Protein AF-A0AAN8MHJ5-F1 (afdb_monomer)

Sequence (300 aa):
MPRKRSTRAKNSASTSKVTKSKAAAKPKASTTARRTRASSGTVAEQNDSTEQNPPAEASSRTRSQQPEPAPAPTPAPAPAPPHNHEIPMNPALLTLLEDLNKNITALRTDFHHHKQQTKSITQEGLATITHEVHNLRVEFDTFQMELFDEFQQKVREVDITGDIKAFRGEAAELIGSLDDYRNAVAEKTDFNYDFETFTEQLVDFTEILEGCKEQTEEFREQMEEVKDIVANLSESVDRLARVTSDLARAREGDSWNRESDGDFDEYDEDDEYDRNHRKVQRFINEMTGKLSPGYKICFK

Radius of gyration: 77.43 Å; Cα contacts (8 Å, |Δi|>4): 6; chains: 1; bounding box: 149×63×222 Å

pLDDT: mean 71.76, std 21.17, range [35.03, 96.56]

Solvent-accessible surface area (backbone atoms only — not comparable to full-atom values): 19255 Å² total; per-residue (Å²): 140,86,83,87,85,87,84,92,82,84,88,81,86,82,82,82,81,85,84,87,78,92,81,93,76,84,83,79,87,77,90,79,81,91,79,90,83,86,78,81,89,80,85,89,80,90,79,91,80,82,85,84,86,87,82,90,82,90,79,79,90,79,82,81,77,76,81,80,79,77,83,77,81,81,79,75,86,76,78,81,80,80,77,88,78,84,66,85,70,55,68,71,58,54,53,50,51,51,52,50,50,51,50,53,50,50,52,52,50,51,51,52,48,51,55,48,51,54,48,48,51,56,51,53,48,50,50,51,51,53,49,52,55,49,50,53,50,52,54,50,55,49,50,52,50,52,54,49,52,53,50,54,46,55,58,62,72,56,48,59,67,56,52,53,50,50,54,50,49,55,50,52,53,52,50,52,53,50,52,54,52,51,50,53,52,50,54,52,52,51,52,50,52,54,50,50,53,53,50,52,52,54,51,54,52,50,52,53,52,51,53,53,50,51,52,53,49,52,53,50,53,54,51,50,54,50,50,52,51,52,52,54,50,52,51,52,50,56,51,48,54,48,54,51,50,52,50,51,51,50,52,58,65,59,58,80,78,61,86,88,81,76,93,77,78,95,68,84,69,70,62,60,59,54,55,49,50,54,51,53,54,50,52,51,35,64,76,70,66,65,62,65,99,85,69,80,86,79,83,130

Structure (mmCIF, N/CA/C/O backbone):
data_AF-A0AAN8MHJ5-F1
#
_entry.id   AF-A0AAN8MHJ5-F1
#
loop_
_atom_site.group_PDB
_atom_site.id
_atom_site.type_symbol
_atom_site.label_atom_id
_atom_site.label_alt_id
_atom_site.label_comp_id
_atom_site.label_asym_id
_atom_site.label_entity_id
_atom_site.label_seq_id
_atom_site.pdbx_PDB_ins_code
_atom_site.Cartn_x
_atom_site.Cartn_y
_atom_site.Cartn_z
_atom_site.occupancy
_atom_site.B_iso_or_equiv
_atom_site.auth_seq_id
_atom_site.auth_comp_id
_atom_site.auth_asym_id
_atom_site.auth_atom_id
_atom_site.pdbx_PDB_model_num
ATOM 1 N N . MET A 1 1 ? 6.795 26.900 -49.665 1.00 50.94 1 MET A N 1
ATOM 2 C CA . MET A 1 1 ? 7.851 27.643 -48.943 1.00 50.94 1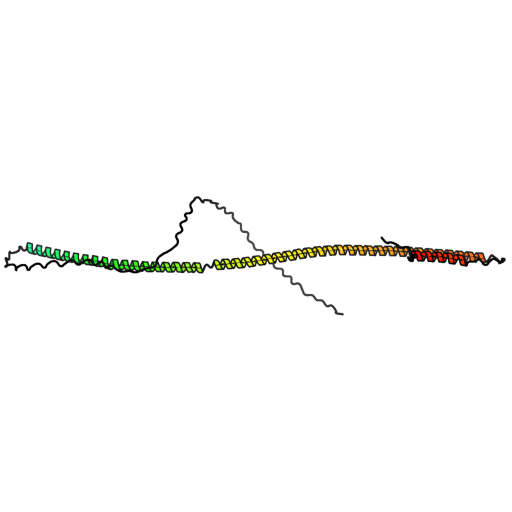 MET A CA 1
ATOM 3 C C . MET A 1 1 ? 7.244 28.436 -47.791 1.00 50.94 1 MET A C 1
ATOM 5 O O . MET A 1 1 ? 6.584 29.432 -48.063 1.00 50.94 1 MET A O 1
ATOM 9 N N . PRO A 1 2 ? 7.432 28.027 -46.526 1.00 50.56 2 PRO A N 1
ATOM 10 C CA . PRO A 1 2 ? 7.079 28.839 -45.369 1.00 50.56 2 PRO A CA 1
ATOM 11 C C . PRO A 1 2 ? 8.316 29.529 -44.771 1.00 50.56 2 PRO A C 1
ATOM 13 O O . PRO A 1 2 ? 9.379 28.930 -44.604 1.00 50.56 2 PRO A O 1
ATOM 16 N N . ARG A 1 3 ? 8.166 30.819 -44.458 1.00 51.78 3 ARG A N 1
ATOM 17 C CA . ARG A 1 3 ? 9.161 31.655 -43.774 1.00 51.78 3 ARG A CA 1
ATOM 18 C C . ARG A 1 3 ? 9.123 31.413 -42.262 1.00 51.78 3 ARG A C 1
ATOM 20 O O . ARG A 1 3 ? 8.059 31.434 -41.652 1.00 51.78 3 ARG A O 1
ATOM 27 N N . LYS A 1 4 ? 10.311 31.277 -41.667 1.00 59.84 4 LYS A N 1
ATOM 28 C CA . LYS A 1 4 ? 10.571 31.346 -40.220 1.00 59.84 4 LYS A CA 1
ATOM 29 C C . LYS A 1 4 ? 10.166 32.714 -39.651 1.00 59.84 4 LYS A C 1
ATOM 31 O O . LYS A 1 4 ? 10.510 33.736 -40.246 1.00 59.84 4 LYS A O 1
ATOM 36 N N . ARG A 1 5 ? 9.622 32.747 -38.428 1.00 54.72 5 ARG A N 1
ATOM 37 C CA . ARG A 1 5 ? 9.978 33.787 -37.446 1.00 54.72 5 ARG A CA 1
ATOM 38 C C . ARG A 1 5 ? 9.787 33.316 -36.002 1.00 54.72 5 ARG A C 1
ATOM 40 O O . ARG A 1 5 ? 8.750 32.796 -35.621 1.00 54.72 5 ARG A O 1
ATOM 47 N N . SER A 1 6 ? 10.872 33.508 -35.262 1.00 54.06 6 SER A N 1
ATOM 48 C CA . SER A 1 6 ? 11.140 33.233 -33.853 1.00 54.06 6 SER A CA 1
ATOM 49 C C . SER A 1 6 ? 10.801 34.453 -32.990 1.00 54.06 6 SER A C 1
ATOM 51 O O . SER A 1 6 ? 11.038 35.562 -33.460 1.00 54.06 6 SER A O 1
ATOM 53 N N . THR A 1 7 ? 10.334 34.227 -31.752 1.00 57.91 7 THR A N 1
ATOM 54 C CA . THR A 1 7 ? 10.669 34.962 -30.500 1.00 57.91 7 THR A CA 1
ATOM 55 C C . THR A 1 7 ? 9.993 34.231 -29.323 1.00 57.91 7 THR A C 1
ATOM 57 O O . THR A 1 7 ? 8.776 34.104 -29.319 1.00 57.91 7 THR A O 1
ATOM 60 N N . ARG A 1 8 ? 10.713 33.541 -28.425 1.00 43.53 8 ARG A N 1
ATOM 61 C CA . ARG A 1 8 ? 11.422 34.016 -27.208 1.00 43.53 8 ARG A CA 1
ATOM 62 C C . ARG A 1 8 ? 10.490 34.541 -26.094 1.00 43.53 8 ARG A C 1
ATOM 64 O O . ARG A 1 8 ? 10.154 35.719 -26.080 1.00 43.53 8 ARG A O 1
ATOM 71 N N . ALA A 1 9 ? 10.208 33.695 -25.097 1.00 48.12 9 ALA A N 1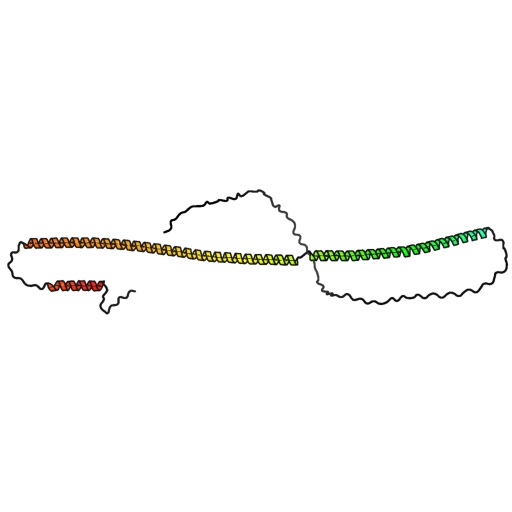
ATOM 72 C CA . ALA A 1 9 ? 9.712 34.057 -23.759 1.00 48.12 9 ALA A CA 1
ATOM 73 C C . ALA A 1 9 ? 10.509 33.221 -22.731 1.00 48.12 9 ALA A C 1
ATOM 75 O O . ALA A 1 9 ? 10.494 32.002 -22.799 1.00 48.12 9 ALA A O 1
ATOM 76 N N . LYS A 1 10 ? 11.519 33.804 -22.072 1.00 55.19 10 LYS A N 1
ATOM 77 C CA . LYS A 1 10 ? 11.511 34.401 -20.717 1.00 55.19 10 LYS A CA 1
ATOM 78 C C . LYS A 1 10 ? 11.349 33.363 -19.594 1.00 55.19 10 LYS A C 1
ATOM 80 O O . LYS A 1 10 ? 10.248 33.058 -19.160 1.00 55.19 10 LYS A O 1
ATOM 85 N N . ASN A 1 11 ? 12.508 32.910 -19.114 1.00 40.84 11 ASN A N 1
ATOM 86 C CA . ASN A 1 11 ? 12.714 32.138 -17.893 1.00 40.84 11 ASN A CA 1
ATOM 87 C C . ASN A 1 11 ? 12.301 32.954 -16.658 1.00 40.84 11 ASN A C 1
ATOM 89 O O . ASN A 1 11 ? 12.805 34.060 -16.457 1.00 40.84 11 ASN A O 1
ATOM 93 N N . SER A 1 12 ? 11.454 32.384 -15.804 1.00 52.19 12 SER A N 1
ATOM 94 C CA . SER A 1 12 ? 11.233 32.839 -14.431 1.00 52.19 12 SER A CA 1
ATOM 95 C C . SER A 1 12 ? 11.980 31.914 -13.472 1.00 52.19 12 SER A C 1
ATOM 97 O O . SER A 1 12 ? 11.580 30.772 -13.253 1.00 52.19 12 SER A O 1
ATOM 99 N N . ALA A 1 13 ? 13.082 32.416 -12.918 1.00 44.62 13 ALA A N 1
ATOM 100 C CA . ALA A 1 13 ? 13.794 31.803 -11.807 1.00 44.62 13 ALA A CA 1
ATOM 101 C C . ALA A 1 13 ? 13.000 32.025 -10.509 1.00 44.62 13 ALA A C 1
ATOM 103 O O . ALA A 1 13 ? 12.751 33.168 -10.129 1.00 44.62 13 ALA A O 1
ATOM 104 N N . SER A 1 14 ? 12.623 30.942 -9.828 1.00 45.66 14 SER A N 1
ATOM 105 C CA . SER A 1 14 ? 12.112 30.985 -8.456 1.00 45.66 14 SER A CA 1
ATOM 106 C C . SER A 1 14 ? 13.176 30.407 -7.529 1.00 45.66 14 SER A C 1
ATOM 108 O O . SER A 1 14 ? 13.393 29.199 -7.473 1.00 45.66 14 SER A O 1
ATOM 110 N N . THR A 1 15 ? 13.896 31.291 -6.844 1.00 47.84 15 THR A N 1
ATOM 111 C CA . THR A 1 15 ? 14.825 30.948 -5.766 1.00 47.84 15 THR A CA 1
ATOM 112 C C . THR A 1 15 ? 14.077 30.993 -4.437 1.00 47.84 15 THR A C 1
ATOM 114 O O . THR A 1 15 ? 13.827 32.075 -3.899 1.00 47.84 15 THR A O 1
ATOM 117 N N . SER A 1 16 ? 13.740 29.828 -3.890 1.00 49.12 16 SER A N 1
ATOM 118 C CA . SER A 1 16 ? 13.212 29.710 -2.530 1.00 49.12 16 SER A CA 1
ATOM 119 C C . SER A 1 16 ? 14.353 29.780 -1.513 1.00 49.12 16 SER A C 1
ATOM 121 O O . SER A 1 16 ? 15.271 28.962 -1.505 1.00 49.12 16 SER A O 1
ATOM 123 N N . LYS A 1 17 ? 14.293 30.809 -0.663 1.00 51.19 17 LYS A N 1
ATOM 124 C CA . LYS A 1 17 ? 15.204 31.064 0.456 1.00 51.19 17 LYS A CA 1
ATOM 125 C C . LYS A 1 17 ? 15.030 29.992 1.534 1.00 51.19 17 LYS A C 1
ATOM 127 O O . LYS A 1 17 ? 13.948 29.840 2.091 1.00 51.19 17 LYS A O 1
ATOM 132 N N . VAL A 1 18 ? 16.126 29.319 1.871 1.00 44.62 18 VAL A N 1
ATOM 133 C CA . VAL A 1 18 ? 16.261 28.464 3.056 1.00 44.62 18 VAL A CA 1
ATOM 134 C C . VAL A 1 18 ? 16.397 29.361 4.289 1.00 44.62 18 VAL A C 1
ATOM 136 O O . VAL A 1 18 ? 17.405 30.047 4.463 1.00 44.62 18 VAL A O 1
ATOM 139 N N . THR A 1 19 ? 15.382 29.377 5.152 1.00 54.56 19 THR A N 1
ATOM 140 C CA . THR A 1 19 ? 15.456 30.007 6.476 1.00 54.56 19 THR A CA 1
ATOM 141 C C . THR A 1 19 ? 16.030 29.030 7.495 1.00 54.56 19 THR A C 1
ATOM 143 O O . THR A 1 19 ? 15.516 27.938 7.713 1.00 54.56 19 THR A O 1
ATOM 146 N N . LYS A 1 20 ? 17.124 29.462 8.121 1.00 47.03 20 LYS A N 1
ATOM 147 C CA . LYS A 1 20 ? 17.880 28.793 9.181 1.00 47.03 20 LYS A CA 1
ATOM 148 C C . LYS A 1 20 ? 17.176 29.023 10.529 1.00 47.03 20 LYS A C 1
ATOM 150 O O . LYS A 1 20 ? 16.950 30.167 10.916 1.00 47.03 20 LYS A O 1
ATOM 155 N N . SER A 1 21 ? 16.872 27.964 11.274 1.00 47.22 21 SER A N 1
ATOM 156 C CA . SER A 1 21 ? 16.438 28.011 12.686 1.00 47.22 21 SER A CA 1
ATOM 157 C C . SER A 1 21 ? 17.026 26.770 13.369 1.00 47.22 21 SER A C 1
ATOM 159 O O . SER A 1 21 ? 16.696 25.656 12.996 1.00 47.22 21 SER A O 1
ATOM 161 N N . LYS A 1 22 ? 18.152 26.862 14.087 1.00 44.03 22 LYS A N 1
ATOM 162 C CA . LYS A 1 22 ? 18.296 27.183 15.522 1.00 44.03 22 LYS A CA 1
ATOM 163 C C . LYS A 1 22 ? 17.415 26.313 16.433 1.00 44.03 22 LYS A C 1
ATOM 165 O O . LYS A 1 22 ? 16.292 26.698 16.713 1.00 44.03 22 LYS A O 1
ATOM 170 N N . ALA A 1 23 ? 17.986 25.234 16.971 1.00 39.88 23 ALA A N 1
ATOM 171 C CA . ALA A 1 23 ? 18.030 24.945 18.412 1.00 39.88 23 ALA A CA 1
ATOM 172 C C . ALA A 1 23 ? 18.779 23.626 18.661 1.00 39.88 23 ALA A C 1
ATOM 174 O O . ALA A 1 23 ? 18.372 22.561 18.212 1.00 39.88 23 ALA A O 1
ATOM 175 N N . ALA A 1 24 ? 19.887 23.721 19.393 1.00 46.38 24 ALA A N 1
ATOM 176 C CA . ALA A 1 24 ? 20.560 22.587 20.001 1.00 46.38 24 ALA A CA 1
ATOM 177 C C . ALA A 1 24 ? 19.816 22.209 21.289 1.00 46.38 24 ALA A C 1
ATOM 179 O O . ALA A 1 24 ? 19.671 23.048 22.179 1.00 46.38 24 ALA A O 1
ATOM 180 N N . ALA A 1 25 ? 19.389 20.954 21.409 1.00 42.19 25 ALA A N 1
ATOM 181 C CA . ALA A 1 25 ? 18.923 20.379 22.663 1.00 42.19 25 ALA A CA 1
ATOM 182 C C . ALA A 1 25 ? 19.535 18.981 22.839 1.00 42.19 25 ALA A C 1
ATOM 184 O O . ALA A 1 25 ? 19.350 18.086 22.020 1.00 42.19 25 ALA A O 1
ATOM 185 N N . LYS A 1 26 ? 20.314 18.839 23.917 1.00 53.75 26 LYS A N 1
ATOM 186 C CA . LYS A 1 26 ? 20.901 17.591 24.424 1.00 53.75 26 LYS A CA 1
ATOM 187 C C . LYS A 1 26 ? 19.819 16.532 24.683 1.00 53.75 26 LYS A C 1
ATOM 189 O O . LYS A 1 26 ? 18.864 16.854 25.389 1.00 53.75 26 LYS A O 1
ATOM 194 N N . PRO A 1 27 ? 20.040 15.252 24.348 1.00 46.91 27 PRO A N 1
ATOM 195 C CA . PRO A 1 27 ? 19.430 14.164 25.090 1.00 46.91 27 PRO A CA 1
ATOM 196 C C . PRO A 1 27 ? 20.297 13.825 26.311 1.00 46.91 27 PRO A C 1
ATOM 198 O O . PRO A 1 27 ? 21.458 13.429 26.198 1.00 46.91 27 PRO A O 1
ATO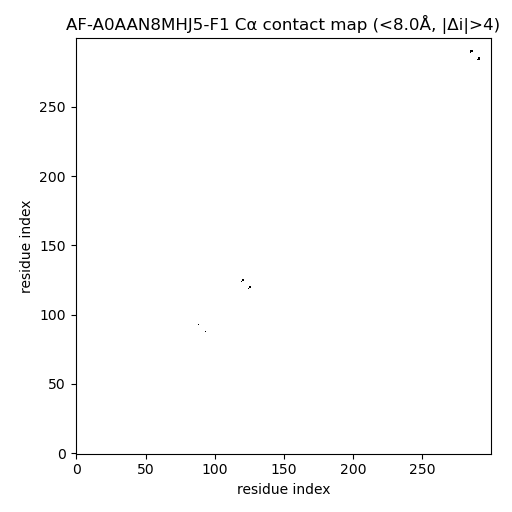M 201 N N . LYS A 1 28 ? 19.725 14.016 27.505 1.00 46.44 28 LYS A N 1
ATOM 202 C CA . LYS A 1 28 ? 20.223 13.433 28.755 1.00 46.44 28 LYS A CA 1
ATOM 203 C C . LYS A 1 28 ? 20.009 11.920 28.689 1.00 46.44 28 LYS A C 1
ATOM 205 O O . LYS A 1 28 ? 18.878 11.469 28.542 1.00 46.44 28 LYS A O 1
ATOM 210 N N . ALA A 1 29 ? 21.085 11.158 28.855 1.00 44.59 29 ALA A N 1
ATOM 211 C CA . ALA A 1 29 ? 21.004 9.756 29.225 1.00 44.59 29 ALA A CA 1
ATOM 212 C C . ALA A 1 29 ? 20.316 9.650 30.596 1.00 44.59 29 ALA A C 1
ATOM 214 O O . ALA A 1 29 ? 20.782 10.238 31.574 1.00 44.59 29 ALA A O 1
ATOM 215 N N . SER A 1 30 ? 19.202 8.924 30.660 1.00 46.28 30 SER A N 1
ATOM 216 C CA . SER A 1 30 ? 18.614 8.468 31.916 1.00 46.28 30 SER A CA 1
ATOM 217 C C . SER A 1 30 ? 18.520 6.952 31.871 1.00 46.28 30 SER A C 1
ATOM 219 O O . SER A 1 30 ? 17.685 6.355 31.198 1.00 46.28 30 SER A O 1
ATOM 221 N N . THR A 1 31 ? 19.470 6.350 32.570 1.00 46.81 31 THR A N 1
ATOM 222 C CA . THR A 1 31 ? 19.511 4.958 32.987 1.00 46.81 31 THR A CA 1
ATOM 223 C C . THR A 1 31 ? 18.360 4.704 33.955 1.00 46.81 31 THR A C 1
ATOM 225 O O . THR A 1 31 ? 18.305 5.342 35.004 1.00 46.81 31 THR A O 1
ATOM 228 N N . THR A 1 32 ? 17.461 3.758 33.675 1.00 41.75 32 THR A N 1
ATOM 229 C CA . THR A 1 32 ? 16.604 3.164 34.717 1.00 41.75 32 THR A CA 1
ATOM 230 C C . THR A 1 32 ? 16.343 1.684 34.437 1.00 41.75 32 THR A C 1
ATOM 232 O O . THR A 1 32 ? 15.588 1.303 33.553 1.00 41.75 32 THR A O 1
ATOM 235 N N . ALA A 1 33 ? 17.052 0.879 35.230 1.00 40.59 33 ALA A N 1
ATOM 236 C CA . ALA A 1 33 ? 16.678 -0.394 35.842 1.00 40.59 33 ALA A CA 1
ATOM 237 C C . ALA A 1 33 ? 15.790 -1.384 35.061 1.00 40.59 33 ALA A C 1
ATOM 239 O O . ALA A 1 33 ? 14.565 -1.394 35.147 1.00 40.59 33 ALA A O 1
ATOM 240 N N . ARG A 1 34 ? 16.472 -2.372 34.475 1.00 37.94 34 ARG A N 1
ATOM 241 C CA . ARG A 1 34 ? 15.961 -3.714 34.183 1.00 37.94 34 ARG A CA 1
ATOM 242 C C . ARG A 1 34 ? 15.691 -4.446 35.505 1.00 37.94 34 ARG A C 1
ATOM 244 O O . ARG A 1 34 ? 16.629 -4.835 36.197 1.00 37.94 34 ARG A O 1
ATOM 251 N N . ARG A 1 35 ? 14.418 -4.638 35.858 1.00 41.84 35 ARG A N 1
ATOM 252 C CA . ARG A 1 35 ? 13.988 -5.458 37.002 1.00 41.84 35 ARG A CA 1
ATOM 253 C C . ARG A 1 35 ? 13.168 -6.637 36.483 1.00 41.84 35 ARG A C 1
ATOM 255 O O . ARG A 1 35 ? 11.964 -6.542 36.300 1.00 41.84 35 ARG A O 1
ATOM 262 N N . THR A 1 36 ? 13.841 -7.749 36.212 1.00 39.84 36 THR A N 1
ATOM 263 C CA . THR A 1 36 ? 13.204 -9.039 35.927 1.00 39.84 36 THR A CA 1
ATOM 264 C C . THR A 1 36 ? 12.852 -9.717 37.244 1.00 39.84 36 THR A C 1
ATOM 266 O O . THR A 1 36 ? 13.744 -10.093 38.005 1.00 39.84 36 THR A O 1
ATOM 269 N N . ARG A 1 37 ? 11.556 -9.884 37.513 1.00 36.91 37 ARG A N 1
ATOM 270 C CA . ARG A 1 37 ? 11.053 -10.840 38.501 1.00 36.91 37 ARG A CA 1
ATOM 271 C C . ARG A 1 37 ? 9.691 -11.341 38.031 1.00 36.91 37 ARG A C 1
ATOM 273 O O . ARG A 1 37 ? 8.715 -10.609 38.109 1.00 36.91 37 ARG A O 1
ATOM 280 N N . ALA A 1 38 ? 9.643 -12.583 37.573 1.00 35.41 38 ALA A N 1
ATOM 281 C CA . ALA A 1 38 ? 8.426 -13.377 37.575 1.00 35.41 38 ALA A CA 1
ATOM 282 C C . ALA A 1 38 ? 8.824 -14.810 37.923 1.00 35.41 38 ALA A C 1
ATOM 284 O O . ALA A 1 38 ? 9.703 -15.403 37.303 1.00 35.41 38 ALA A O 1
ATOM 285 N N . SER A 1 39 ? 8.220 -15.279 39.004 1.00 37.84 39 SER A N 1
ATOM 286 C CA . SER A 1 39 ? 8.328 -16.594 39.612 1.00 37.84 39 SER A CA 1
ATOM 287 C C . SER A 1 39 ? 6.934 -17.202 39.584 1.00 37.84 39 SER A C 1
ATOM 289 O O . SER A 1 39 ? 5.968 -16.458 39.771 1.00 37.84 39 SER A O 1
ATOM 291 N N . SER A 1 40 ? 6.897 -18.541 39.512 1.00 38.38 40 SER A N 1
ATOM 292 C CA . SER A 1 40 ? 5.774 -19.462 39.803 1.00 38.38 40 SER A CA 1
ATOM 293 C C . SER A 1 40 ? 4.623 -19.425 38.783 1.00 38.38 40 SER A C 1
ATOM 295 O O . SER A 1 40 ? 4.129 -18.361 38.449 1.00 38.38 40 SER A O 1
ATOM 297 N N . GLY A 1 41 ? 4.268 -20.543 38.128 1.00 35.28 41 GLY A N 1
ATOM 298 C CA . GLY A 1 41 ? 3.606 -21.726 38.718 1.00 35.28 41 GLY A CA 1
ATOM 299 C C . GLY A 1 41 ? 2.107 -21.398 38.831 1.00 35.28 41 GLY A C 1
ATOM 300 O O . GLY A 1 41 ? 1.787 -20.341 39.348 1.00 35.28 41 GLY A O 1
ATOM 301 N N . THR A 1 42 ? 1.117 -22.162 38.369 1.00 36.47 42 THR A N 1
ATOM 302 C CA . THR A 1 42 ? 0.957 -23.616 38.246 1.00 36.47 42 THR A CA 1
ATOM 303 C C . THR A 1 42 ? -0.436 -23.871 37.628 1.00 36.47 42 THR A C 1
ATOM 305 O O . THR A 1 42 ? -1.327 -23.060 37.841 1.00 36.47 42 THR A O 1
ATOM 308 N N . VAL A 1 43 ? -0.602 -25.025 36.967 1.00 41.06 43 VAL A N 1
ATOM 309 C CA . VAL A 1 43 ? -1.835 -25.840 36.827 1.00 41.06 43 VAL A CA 1
ATOM 310 C C . VAL A 1 43 ? -3.039 -25.247 36.071 1.00 41.06 43 VAL A C 1
ATOM 312 O O . VAL A 1 43 ? -3.736 -24.350 36.527 1.00 41.06 43 VAL A O 1
ATOM 315 N N . ALA A 1 44 ? -3.319 -25.868 34.923 1.00 38.38 44 ALA A N 1
ATOM 316 C CA . ALA A 1 44 ? -4.590 -25.810 34.220 1.00 38.38 44 ALA A CA 1
ATOM 317 C C . ALA A 1 44 ? -5.594 -26.768 34.888 1.00 38.38 44 ALA A C 1
ATOM 319 O O . ALA A 1 44 ? -5.380 -27.980 34.881 1.00 38.38 44 ALA A O 1
ATOM 320 N N . GLU A 1 45 ? -6.680 -26.229 35.439 1.00 38.72 45 GLU A N 1
ATOM 321 C CA . GLU A 1 45 ? -7.916 -26.969 35.702 1.00 38.72 45 GLU A CA 1
ATOM 322 C C . GLU A 1 45 ? -8.902 -26.669 34.568 1.00 38.72 45 GLU A C 1
ATOM 324 O O . GLU A 1 45 ? -9.307 -25.527 34.353 1.00 38.72 45 GLU A O 1
ATOM 329 N N . GLN A 1 46 ? -9.262 -27.713 33.822 1.00 41.06 46 GLN A N 1
ATOM 330 C CA . GLN A 1 46 ? -10.486 -27.758 33.034 1.00 41.06 46 GLN A CA 1
ATOM 331 C C . GLN A 1 46 ? -11.643 -28.028 33.997 1.00 41.06 46 GLN A C 1
ATOM 333 O O . GLN A 1 46 ? -11.678 -29.083 34.621 1.00 41.06 46 GLN A O 1
ATOM 338 N N . ASN A 1 47 ? -12.602 -27.112 34.078 1.00 37.75 47 ASN A N 1
ATOM 339 C CA . ASN A 1 47 ? -13.974 -27.460 34.416 1.00 37.75 47 ASN A CA 1
ATOM 340 C C . ASN A 1 47 ? -14.907 -26.579 33.590 1.00 37.75 47 ASN A C 1
ATOM 342 O O . ASN A 1 47 ? -15.022 -25.373 33.791 1.00 37.75 47 ASN A O 1
ATOM 346 N N . ASP A 1 48 ? -15.501 -27.241 32.609 1.00 35.03 48 ASP A N 1
ATOM 347 C CA . ASP A 1 48 ? -16.548 -26.764 31.728 1.00 35.03 48 ASP A CA 1
ATOM 348 C C . ASP A 1 48 ? -17.864 -26.802 32.520 1.00 35.03 48 ASP A C 1
ATOM 350 O O . ASP A 1 48 ? -18.249 -27.833 33.074 1.00 35.03 48 ASP A O 1
ATOM 354 N N . SER A 1 49 ? -18.512 -25.654 32.667 1.00 36.72 49 SER A N 1
ATOM 355 C CA . SER A 1 49 ? -19.835 -25.519 33.275 1.00 36.72 49 SER A CA 1
ATOM 356 C C . SER A 1 49 ? -20.670 -24.678 32.331 1.00 36.72 49 SER A C 1
ATOM 358 O O . SER A 1 49 ? -20.640 -23.449 32.373 1.00 36.72 49 SER A O 1
ATOM 360 N N . THR A 1 50 ? -21.385 -25.360 31.444 1.00 41.94 50 THR A N 1
ATOM 361 C CA . THR A 1 50 ? -22.398 -24.765 30.581 1.00 41.94 50 THR A CA 1
ATOM 362 C C . THR A 1 50 ? -23.747 -24.789 31.304 1.00 41.94 50 THR A C 1
ATOM 364 O O . THR A 1 50 ? -24.199 -25.836 31.756 1.00 41.94 50 THR A O 1
ATOM 367 N N . GLU A 1 51 ? -24.317 -23.592 31.447 1.00 37.97 51 GLU A N 1
ATOM 368 C CA . GLU A 1 51 ? -25.738 -23.227 31.371 1.00 37.97 51 GLU A CA 1
ATOM 369 C C . GLU A 1 51 ? -26.807 -24.253 31.803 1.00 37.97 51 GLU A C 1
ATOM 371 O O . GLU A 1 51 ? -26.987 -25.293 31.182 1.00 37.97 51 GLU A O 1
ATOM 376 N N . GLN A 1 52 ? -27.676 -23.852 32.739 1.00 36.31 52 GLN A N 1
ATOM 377 C CA . GLN A 1 52 ? -29.049 -23.423 32.412 1.00 36.31 52 GLN A CA 1
ATOM 378 C C . GLN A 1 52 ? -29.833 -23.097 33.694 1.00 36.31 52 GLN A C 1
ATOM 380 O O . GLN A 1 52 ? -29.982 -23.921 34.592 1.00 36.31 52 GLN A O 1
ATOM 385 N N . ASN A 1 53 ? -30.347 -21.868 33.756 1.00 39.88 53 ASN A N 1
ATOM 386 C CA . ASN A 1 53 ? -31.367 -21.439 34.713 1.00 39.88 53 ASN A CA 1
ATOM 387 C C . ASN A 1 53 ? -32.784 -21.721 34.145 1.00 39.88 53 ASN A C 1
ATOM 389 O O . ASN A 1 53 ? -32.922 -21.952 32.942 1.00 39.88 53 ASN A O 1
ATOM 393 N N . PRO A 1 54 ? -33.830 -21.719 34.994 1.00 51.31 54 PRO A N 1
ATOM 394 C CA . PRO A 1 54 ? -35.077 -22.471 34.808 1.00 51.31 54 PRO A CA 1
ATOM 395 C C . PRO A 1 54 ? -36.224 -21.628 34.221 1.00 51.31 54 PRO A C 1
ATOM 397 O O . PRO A 1 54 ? -36.109 -20.403 34.151 1.00 51.31 54 PRO A O 1
ATOM 400 N N . PRO A 1 55 ? -37.397 -22.231 33.941 1.00 47.28 55 PRO A N 1
ATOM 401 C CA . PRO A 1 55 ? -38.655 -21.510 33.963 1.00 47.28 55 PRO A CA 1
ATOM 402 C C . PRO A 1 55 ? -39.515 -21.866 35.182 1.00 47.28 55 PRO A C 1
ATOM 404 O O . PRO A 1 55 ? -39.542 -22.986 35.689 1.00 47.28 55 PRO A O 1
ATOM 407 N N . ALA A 1 56 ? -40.211 -20.827 35.624 1.00 42.94 56 ALA A N 1
ATOM 408 C CA . ALA A 1 56 ? -41.202 -20.768 36.678 1.00 42.94 56 ALA A CA 1
ATOM 409 C C . ALA A 1 56 ? -42.321 -21.809 36.561 1.00 42.94 56 ALA A C 1
ATOM 411 O O . ALA A 1 56 ? -42.876 -21.986 35.482 1.00 42.94 56 ALA A O 1
ATOM 412 N N . GLU A 1 57 ? -42.784 -22.315 37.706 1.00 35.78 57 GLU A N 1
ATOM 413 C CA . GLU A 1 57 ? -44.196 -22.644 37.894 1.00 35.78 57 GLU A CA 1
ATOM 414 C C . GLU A 1 57 ? -44.670 -22.249 39.294 1.00 35.78 57 GLU A C 1
ATOM 416 O O . GLU A 1 57 ? -44.024 -22.470 40.319 1.00 35.78 57 GLU A O 1
ATOM 421 N N . ALA A 1 58 ? -45.828 -21.603 39.294 1.00 40.09 58 ALA A N 1
ATOM 422 C CA . ALA A 1 58 ? -46.573 -21.178 40.455 1.00 40.09 58 ALA A CA 1
ATOM 423 C C . ALA A 1 58 ? -47.251 -22.373 41.137 1.00 40.09 58 ALA A C 1
ATOM 425 O O . ALA A 1 58 ? -47.855 -23.202 40.463 1.00 40.09 58 ALA A O 1
ATOM 426 N N . SER A 1 59 ? -47.287 -22.404 42.473 1.00 36.47 59 SER A N 1
ATOM 427 C CA . SER A 1 59 ? -48.450 -22.945 43.188 1.00 36.47 59 SER A CA 1
ATOM 428 C C . SER A 1 59 ? -48.420 -22.678 44.691 1.00 36.47 59 SER A C 1
ATOM 430 O O . SER A 1 59 ? -47.630 -23.235 45.441 1.00 36.47 59 SER A O 1
ATOM 432 N N . SER A 1 60 ? -49.391 -21.866 45.105 1.00 36.78 60 SER A N 1
ATOM 433 C CA . SER A 1 60 ? -50.309 -22.176 46.204 1.00 36.78 60 SER A CA 1
ATOM 434 C C . SER A 1 60 ? -49.743 -22.332 47.620 1.00 36.78 60 SER A C 1
ATOM 436 O O . SER A 1 60 ? -49.487 -23.421 48.118 1.00 36.78 60 SER A O 1
ATOM 438 N N . ARG A 1 61 ? -49.743 -21.188 48.319 1.00 43.34 61 ARG A N 1
ATOM 439 C CA . ARG A 1 61 ? -50.396 -20.976 49.629 1.00 43.34 61 ARG A CA 1
ATOM 440 C C . ARG A 1 61 ? -50.985 -22.242 50.281 1.00 43.34 61 ARG A C 1
ATOM 442 O O . ARG A 1 61 ? -52.121 -22.615 49.998 1.00 43.34 61 ARG A O 1
ATOM 449 N N . THR A 1 62 ? -50.314 -22.742 51.311 1.00 42.91 62 THR A N 1
ATOM 450 C CA . THR A 1 62 ? -50.943 -23.477 52.418 1.00 42.91 62 THR A CA 1
ATOM 451 C C . THR A 1 62 ? -50.776 -22.668 53.700 1.00 42.91 62 THR A C 1
ATOM 453 O O . THR A 1 62 ? -49.767 -22.691 54.396 1.00 42.91 62 THR A O 1
ATOM 456 N N . ARG A 1 63 ? -51.814 -21.873 53.970 1.00 42.22 63 ARG A N 1
ATOM 457 C CA . ARG A 1 63 ? -52.057 -21.150 55.218 1.00 42.22 63 ARG A CA 1
ATOM 458 C C . ARG A 1 63 ? -52.425 -22.186 56.282 1.00 42.22 63 ARG A C 1
ATOM 460 O O . ARG A 1 63 ? -53.580 -22.599 56.342 1.00 42.22 63 ARG A O 1
ATOM 467 N N . SER A 1 64 ? -51.456 -22.613 57.089 1.00 43.72 64 SER A N 1
ATOM 468 C CA . SER A 1 64 ? -51.717 -23.415 58.288 1.00 43.72 64 SER A CA 1
ATOM 469 C C . SER A 1 64 ? -52.622 -22.627 59.229 1.00 43.72 64 SER A C 1
ATOM 471 O O . SER A 1 64 ? -52.220 -21.625 59.818 1.00 43.72 64 SER A O 1
ATOM 473 N N . GLN A 1 65 ? -53.876 -23.064 59.311 1.00 42.16 65 GLN A N 1
ATOM 474 C CA . GLN A 1 65 ? -54.815 -22.631 60.330 1.00 42.16 65 GLN A CA 1
ATOM 475 C C . GLN A 1 65 ? -54.363 -23.226 61.664 1.00 42.16 65 GLN A C 1
ATOM 477 O O . GLN A 1 65 ? -54.331 -24.442 61.843 1.00 42.16 65 GLN A O 1
ATOM 482 N N . GLN A 1 66 ? -53.970 -22.350 62.579 1.00 43.84 66 GLN A N 1
ATOM 483 C CA . GLN A 1 66 ? -53.773 -22.681 63.980 1.00 43.84 66 GLN A CA 1
ATOM 484 C C . GLN A 1 66 ? -55.166 -22.878 64.617 1.00 43.84 66 GLN A C 1
ATOM 486 O O . GLN A 1 66 ? -56.017 -22.007 64.430 1.00 43.84 66 GLN A O 1
ATOM 491 N N . PRO A 1 67 ? -55.436 -23.991 65.325 1.00 53.12 67 PRO A N 1
ATOM 492 C CA . PRO A 1 67 ? -56.742 -24.237 65.933 1.00 53.12 67 PRO A CA 1
ATOM 493 C C . PRO A 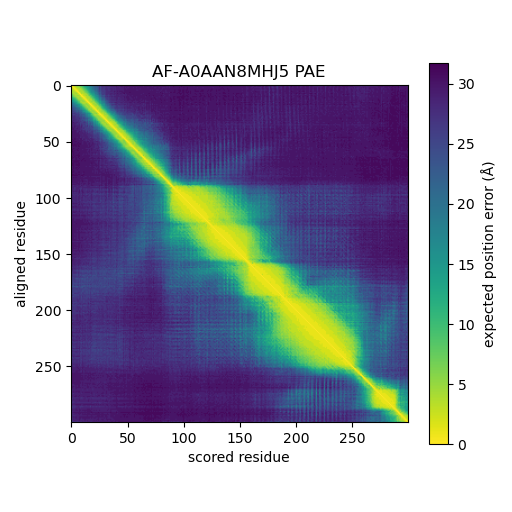1 67 ? -57.056 -23.210 67.028 1.00 53.12 67 PRO A C 1
ATOM 495 O O . PRO A 1 67 ? -56.211 -22.935 67.884 1.00 53.12 67 PRO A O 1
ATOM 498 N N . GLU A 1 68 ? -58.276 -22.669 67.013 1.00 46.09 68 GLU A N 1
ATOM 499 C CA . GLU A 1 68 ? -58.833 -21.898 68.126 1.00 46.09 68 GLU A CA 1
ATOM 500 C C . GLU A 1 68 ? -58.920 -22.776 69.390 1.00 46.09 68 GLU A C 1
ATOM 502 O O . GLU A 1 68 ? -59.409 -23.909 69.319 1.00 46.09 68 GLU A O 1
ATOM 507 N N . PRO A 1 69 ? -58.470 -22.293 70.562 1.00 50.06 69 PRO A N 1
ATOM 508 C CA . PRO A 1 69 ? -58.699 -22.987 71.818 1.00 50.06 69 PRO A CA 1
ATOM 509 C C . PRO A 1 69 ? -60.181 -22.892 72.204 1.00 50.06 69 PRO A C 1
ATOM 511 O O . PRO A 1 69 ? -60.782 -21.818 72.176 1.00 50.06 69 PRO A O 1
ATOM 514 N N . ALA A 1 70 ? -60.758 -24.037 72.571 1.00 56.38 70 ALA A N 1
ATOM 515 C CA . ALA A 1 70 ? -62.144 -24.173 73.002 1.00 56.38 70 ALA A CA 1
ATOM 516 C C . ALA A 1 70 ? -62.503 -23.208 74.156 1.00 56.38 70 ALA A C 1
ATOM 518 O O . ALA A 1 70 ? -61.673 -22.970 75.040 1.00 56.38 70 ALA A O 1
ATOM 519 N N . PRO A 1 71 ? -63.742 -22.683 74.199 1.00 56.19 71 PRO A N 1
ATOM 520 C CA . PRO A 1 71 ? -64.198 -21.859 75.309 1.00 56.19 71 PRO A CA 1
ATOM 521 C C . PRO A 1 71 ? -64.263 -22.691 76.596 1.00 56.19 71 PRO A C 1
ATOM 523 O O . PRO A 1 71 ? -64.853 -23.772 76.633 1.00 56.19 71 PRO A O 1
ATOM 526 N N . ALA A 1 72 ? -63.643 -22.176 77.658 1.00 57.16 72 ALA A N 1
ATOM 527 C CA . ALA A 1 72 ? -63.725 -22.749 78.996 1.00 57.16 72 ALA A CA 1
ATOM 528 C C . ALA A 1 72 ? -65.188 -22.772 79.495 1.00 57.16 72 ALA A C 1
ATOM 530 O O . ALA A 1 72 ? -65.957 -21.860 79.175 1.00 57.16 72 ALA A O 1
ATOM 531 N N . PRO A 1 73 ? -65.586 -23.785 80.287 1.00 58.91 73 PRO A N 1
ATOM 532 C CA . PRO A 1 73 ? -66.948 -23.905 80.787 1.00 58.91 73 PRO A CA 1
ATOM 533 C C . PRO A 1 73 ? -67.318 -22.735 81.706 1.00 58.91 73 PRO A C 1
ATOM 535 O O . PRO A 1 73 ? -66.547 -22.312 82.568 1.00 58.91 73 PRO A O 1
ATOM 538 N N . THR A 1 74 ? -68.535 -22.235 81.511 1.00 62.94 74 THR A N 1
ATOM 539 C CA . THR A 1 74 ? -69.192 -21.214 82.329 1.00 62.94 74 THR A CA 1
ATOM 540 C C . THR A 1 74 ? -69.234 -21.660 83.799 1.00 62.94 74 THR A C 1
ATOM 542 O O . THR A 1 74 ? -69.762 -22.740 84.076 1.00 62.94 74 THR A O 1
ATOM 545 N N . PRO A 1 75 ? -68.713 -20.876 84.762 1.00 52.78 75 PRO A N 1
ATOM 546 C CA . PRO A 1 75 ? -68.874 -21.192 86.175 1.00 52.78 75 PRO A CA 1
ATOM 547 C C . PRO A 1 75 ? -70.350 -21.073 86.566 1.00 52.78 75 PRO A C 1
ATOM 549 O O . PRO A 1 75 ? -71.037 -20.137 86.152 1.00 52.78 75 PRO A O 1
ATOM 552 N N . ALA A 1 76 ? -70.830 -22.019 87.372 1.00 59.66 76 ALA A N 1
ATOM 553 C CA . ALA A 1 76 ? -72.166 -21.989 87.954 1.00 59.66 76 ALA A CA 1
ATOM 554 C C . ALA A 1 76 ? -72.404 -20.692 88.764 1.00 59.66 76 ALA A C 1
ATOM 556 O O . ALA A 1 76 ? -71.448 -20.134 89.313 1.00 59.66 76 ALA A O 1
ATOM 557 N N . PRO A 1 77 ? -73.659 -20.217 88.886 1.00 55.91 77 PRO A N 1
ATOM 558 C CA . PRO A 1 77 ? -73.971 -19.039 89.682 1.00 55.91 77 PRO A CA 1
ATOM 559 C C . PRO A 1 77 ? -73.653 -19.333 91.149 1.00 55.91 77 PRO A C 1
ATOM 561 O O . PRO A 1 77 ? -74.233 -20.241 91.747 1.00 55.91 77 PRO A O 1
ATOM 564 N N . ALA A 1 78 ? -72.724 -18.574 91.726 1.00 52.47 78 ALA A N 1
ATOM 565 C CA . ALA A 1 78 ? -72.494 -18.603 93.160 1.00 52.47 78 ALA A CA 1
ATOM 566 C C . ALA A 1 78 ? -73.764 -18.117 93.892 1.00 52.47 78 ALA A C 1
ATOM 568 O O . ALA A 1 78 ? -74.388 -17.146 93.448 1.00 52.47 78 ALA A O 1
ATOM 569 N N . PRO A 1 79 ? -74.168 -18.769 94.994 1.00 54.94 79 PRO A N 1
ATOM 570 C CA . PRO A 1 79 ? -75.298 -18.327 95.799 1.00 54.94 79 PRO A CA 1
ATOM 571 C C . PRO A 1 79 ? -75.018 -16.952 96.416 1.00 54.94 79 PRO A C 1
ATOM 573 O O . PRO A 1 79 ? -73.883 -16.630 96.772 1.00 54.94 79 PRO A O 1
ATOM 576 N N . ALA A 1 80 ? -76.075 -16.148 96.534 1.00 57.19 80 ALA A N 1
ATOM 577 C CA . ALA A 1 80 ? -76.042 -14.834 97.161 1.00 57.19 80 ALA A CA 1
ATOM 578 C C . ALA A 1 80 ? -75.402 -14.896 98.565 1.00 57.19 80 ALA A C 1
ATOM 580 O O . ALA A 1 80 ? -75.731 -15.804 99.337 1.00 57.19 80 ALA A O 1
ATOM 581 N N . PRO A 1 81 ? -74.518 -13.947 98.926 1.00 53.81 81 PRO A N 1
ATOM 582 C CA . PRO A 1 81 ? -73.971 -13.888 100.271 1.00 53.81 81 PRO A CA 1
ATOM 583 C C . PRO A 1 81 ? -75.080 -13.501 101.264 1.00 53.81 81 PRO A C 1
ATOM 585 O O . PRO A 1 81 ? -75.832 -12.557 101.006 1.00 53.81 81 PRO A O 1
ATOM 588 N N . PRO A 1 82 ? -75.201 -14.193 102.408 1.00 48.81 82 PRO A N 1
ATOM 589 C CA . PRO A 1 82 ? -76.060 -13.740 103.486 1.00 48.81 82 PRO A CA 1
ATOM 590 C C . PRO A 1 82 ? -75.431 -12.515 104.164 1.00 48.81 82 PRO A C 1
ATOM 592 O O . PRO A 1 82 ? -74.239 -12.486 104.451 1.00 48.81 82 PRO A O 1
ATOM 595 N N . HIS A 1 83 ? -76.272 -11.507 104.382 1.00 45.69 83 HIS A N 1
ATOM 596 C CA . HIS A 1 83 ? -76.212 -10.457 105.399 1.00 45.69 83 HIS A CA 1
ATOM 597 C C . HIS A 1 83 ? -74.864 -10.128 106.070 1.00 45.69 83 HIS A C 1
ATOM 599 O O . HIS A 1 83 ? -74.387 -10.834 106.953 1.00 45.69 83 HIS A O 1
ATOM 605 N N . ASN A 1 84 ? -74.368 -8.935 105.723 1.00 51.41 84 ASN A N 1
ATOM 606 C CA . ASN A 1 84 ? -73.752 -7.924 106.589 1.00 51.41 84 ASN A CA 1
ATOM 607 C C . ASN A 1 84 ? -73.437 -8.353 108.034 1.00 51.41 84 ASN A C 1
ATOM 609 O O . ASN A 1 84 ? -74.253 -8.215 108.948 1.00 51.41 84 ASN A O 1
ATOM 613 N N . HIS A 1 85 ? -72.175 -8.703 108.260 1.00 43.66 85 HIS A N 1
ATOM 614 C CA . HIS A 1 85 ? -71.478 -8.267 109.461 1.00 43.66 85 HIS A CA 1
ATOM 615 C C . HIS A 1 85 ? -70.533 -7.139 109.058 1.00 43.66 85 HIS A C 1
ATOM 617 O O . HIS A 1 85 ? -69.458 -7.378 108.511 1.00 43.66 85 HIS A O 1
ATOM 623 N N . GLU A 1 86 ? -70.958 -5.899 109.312 1.00 47.44 86 GLU A N 1
ATOM 624 C CA . GLU A 1 86 ? -70.054 -4.754 109.404 1.00 47.44 86 GLU A CA 1
ATOM 625 C C . GLU A 1 86 ? -69.136 -4.994 110.604 1.00 47.44 86 GLU A C 1
ATOM 627 O O . GLU A 1 86 ? -69.384 -4.559 111.726 1.00 47.44 86 GLU A O 1
ATOM 632 N N . ILE A 1 87 ? -68.074 -5.760 110.374 1.00 56.19 87 ILE A N 1
ATOM 633 C CA . ILE A 1 87 ? -66.901 -5.700 111.230 1.00 56.19 87 ILE A CA 1
ATOM 634 C C . ILE A 1 87 ? -66.326 -4.301 110.987 1.00 56.19 87 ILE A C 1
ATOM 636 O O . ILE A 1 87 ? -66.044 -3.982 109.828 1.00 56.19 87 ILE A O 1
ATOM 640 N N . PRO A 1 88 ? -66.160 -3.452 112.016 1.00 53.50 88 PRO A N 1
ATOM 641 C CA . PRO A 1 88 ? -65.527 -2.156 111.841 1.00 53.50 88 PRO A CA 1
ATOM 642 C C . PRO A 1 88 ? -64.098 -2.402 111.351 1.00 53.50 88 PRO A C 1
ATOM 644 O O . PRO A 1 88 ? -63.217 -2.794 112.119 1.00 53.50 88 PRO A O 1
ATOM 647 N N . MET A 1 89 ? -63.878 -2.252 110.043 1.00 57.50 89 MET A N 1
ATOM 648 C CA . MET A 1 89 ? -62.543 -2.345 109.478 1.00 57.50 89 MET A CA 1
ATOM 649 C C . MET A 1 89 ? -61.714 -1.215 110.071 1.00 57.50 89 MET A C 1
ATOM 651 O O . MET A 1 89 ? -62.082 -0.044 110.001 1.00 57.50 89 MET A O 1
ATOM 655 N N . ASN A 1 90 ? -60.588 -1.590 110.670 1.00 74.69 90 ASN A N 1
ATOM 656 C CA . ASN A 1 90 ? -59.593 -0.649 111.151 1.00 74.69 90 ASN A CA 1
ATOM 657 C C . ASN A 1 90 ? -59.238 0.321 110.001 1.00 74.69 90 ASN A C 1
ATOM 659 O O . ASN A 1 90 ? -58.893 -0.158 108.917 1.00 74.69 90 ASN A O 1
ATOM 663 N N . PRO A 1 91 ? -59.310 1.652 110.194 1.00 76.56 91 PRO A N 1
ATOM 664 C CA . PRO A 1 91 ? -59.058 2.632 109.134 1.00 76.56 91 PRO A CA 1
ATOM 665 C C . PRO A 1 91 ? -57.690 2.452 108.458 1.00 76.56 91 PRO A C 1
ATOM 667 O O . PRO A 1 91 ? -57.568 2.712 107.266 1.00 76.56 91 PRO A O 1
ATOM 670 N N . ALA A 1 92 ? -56.694 1.916 109.172 1.00 79.38 92 ALA A N 1
ATOM 671 C CA . ALA A 1 92 ? -55.382 1.598 108.607 1.00 79.38 92 ALA A CA 1
ATOM 672 C C . ALA A 1 92 ? -55.418 0.484 107.535 1.00 79.38 92 ALA A C 1
ATOM 674 O O . ALA A 1 92 ? -54.608 0.481 106.608 1.00 79.38 92 ALA A O 1
ATOM 675 N N . LEU A 1 93 ? -56.351 -0.469 107.643 1.00 81.50 93 LEU A N 1
ATOM 676 C CA . LEU A 1 93 ? -56.532 -1.526 106.642 1.00 81.50 93 LEU A CA 1
ATOM 677 C C . LEU A 1 93 ? -57.228 -0.996 105.386 1.00 81.50 93 LEU A C 1
ATOM 679 O O . LEU A 1 93 ? -56.880 -1.411 104.284 1.00 81.50 93 LEU A O 1
ATOM 683 N N . LEU A 1 94 ? -58.167 -0.059 105.544 1.00 83.88 94 LEU A N 1
ATOM 684 C CA . LEU A 1 94 ? -58.838 0.603 104.424 1.00 83.88 94 LEU A CA 1
ATOM 685 C C . LEU A 1 94 ? -57.855 1.439 103.603 1.00 83.88 94 LEU A C 1
ATOM 687 O O . LEU A 1 94 ? -57.823 1.301 102.384 1.00 83.88 94 LEU A O 1
ATOM 691 N N . THR A 1 95 ? -57.001 2.229 104.259 1.00 85.62 95 THR A N 1
ATOM 692 C CA . THR A 1 95 ? -55.971 3.021 103.568 1.00 85.62 95 THR A CA 1
ATOM 693 C C . THR A 1 95 ? -54.962 2.136 102.840 1.00 85.62 95 THR A C 1
ATOM 695 O O . THR A 1 95 ? -54.624 2.408 101.693 1.00 85.62 95 THR A O 1
ATOM 698 N N . LEU A 1 96 ? -54.531 1.028 103.456 1.00 89.56 96 LEU A N 1
ATOM 699 C CA . LEU A 1 96 ? -53.622 0.080 102.808 1.00 89.56 96 LEU A CA 1
ATOM 700 C C . LEU A 1 96 ? -54.269 -0.587 101.586 1.00 89.56 96 LEU A C 1
ATOM 702 O O . LEU A 1 96 ? -53.610 -0.762 100.564 1.00 89.56 96 LEU A O 1
ATOM 706 N N . LEU A 1 97 ? -55.549 -0.957 101.679 1.00 89.25 97 LEU A N 1
ATOM 707 C CA . LEU A 1 97 ? -56.296 -1.537 100.564 1.00 89.25 97 LEU A CA 1
ATOM 708 C C . LEU A 1 97 ? -56.453 -0.531 99.418 1.00 89.25 97 LEU A C 1
ATOM 710 O O . LEU A 1 97 ? -56.313 -0.896 98.252 1.00 89.25 97 LEU A O 1
ATOM 714 N N . GLU A 1 98 ? -56.716 0.731 99.745 1.00 91.69 98 GLU A N 1
ATOM 715 C CA . GLU A 1 98 ? -56.860 1.810 98.774 1.00 91.69 98 GLU A CA 1
ATOM 716 C C . GLU A 1 98 ? -55.531 2.115 98.066 1.00 91.69 98 GLU A C 1
ATOM 718 O O . GLU A 1 98 ? -55.501 2.227 96.839 1.00 91.69 98 GLU A O 1
ATOM 723 N N . ASP A 1 99 ? -54.418 2.144 98.802 1.00 91.94 99 ASP A N 1
ATOM 724 C CA . ASP A 1 99 ? -53.072 2.302 98.242 1.00 91.94 99 ASP A CA 1
ATOM 725 C C . ASP A 1 99 ? -52.645 1.089 97.406 1.00 91.94 99 ASP A C 1
ATOM 727 O O . ASP A 1 99 ? -52.086 1.244 96.319 1.00 91.94 99 ASP A O 1
ATOM 731 N N . LEU A 1 100 ? -52.970 -0.131 97.847 1.00 93.81 100 LEU A N 1
ATOM 732 C CA . LEU A 1 100 ? -52.746 -1.345 97.062 1.00 93.81 100 LEU A CA 1
ATOM 733 C C . LEU A 1 100 ? -53.546 -1.302 95.755 1.00 93.81 100 LEU A C 1
ATOM 735 O O . LEU A 1 100 ? -53.019 -1.635 94.696 1.00 93.81 100 LEU A O 1
ATOM 739 N N . ASN A 1 101 ? -54.801 -0.855 95.807 1.00 93.06 101 ASN A N 1
ATOM 740 C CA . ASN A 1 101 ? -55.654 -0.753 94.631 1.00 93.06 101 ASN A CA 1
ATOM 741 C C . ASN A 1 101 ? -55.157 0.329 93.658 1.00 93.06 101 ASN A C 1
ATOM 743 O O . ASN A 1 101 ? -55.142 0.106 92.444 1.00 93.06 101 ASN A O 1
ATOM 747 N N . LYS A 1 102 ? -54.673 1.467 94.174 1.00 93.31 102 LYS A N 1
ATOM 748 C CA . LYS A 1 102 ? -53.985 2.493 93.373 1.00 93.31 102 LYS A CA 1
ATOM 749 C C . LYS A 1 102 ? -52.732 1.927 92.708 1.00 93.31 102 LYS A C 1
ATOM 751 O O . LYS A 1 102 ? -52.578 2.091 91.501 1.00 93.31 102 LYS A O 1
ATOM 756 N N . ASN A 1 103 ? -51.899 1.191 93.446 1.00 94.19 103 ASN A N 1
ATOM 757 C CA . ASN A 1 103 ? -50.694 0.556 92.908 1.00 94.19 103 ASN A CA 1
ATOM 758 C C . ASN A 1 103 ? -51.017 -0.492 91.836 1.00 94.19 103 ASN A C 1
ATOM 760 O O . ASN A 1 103 ? -50.394 -0.496 90.778 1.00 94.19 103 ASN A O 1
ATOM 764 N N . ILE A 1 104 ? -52.025 -1.341 92.055 1.00 93.88 104 ILE A N 1
ATOM 765 C CA . ILE A 1 104 ? -52.489 -2.325 91.063 1.00 93.88 104 ILE A CA 1
ATOM 766 C C . ILE A 1 104 ? -53.003 -1.622 89.803 1.00 93.88 104 ILE A C 1
ATOM 768 O O . ILE A 1 104 ? -52.732 -2.066 88.686 1.00 93.88 104 ILE A O 1
ATOM 772 N N . THR A 1 105 ? -53.740 -0.523 89.965 1.00 93.69 105 THR A N 1
ATOM 773 C CA . THR A 1 105 ? -54.277 0.251 88.841 1.00 93.69 105 THR A CA 1
ATOM 774 C C . THR A 1 105 ? -53.156 0.932 88.058 1.00 93.69 105 THR A C 1
ATOM 776 O O . THR A 1 105 ? -53.133 0.836 86.831 1.00 93.69 105 THR A O 1
ATOM 779 N N . ALA A 1 106 ? -52.184 1.539 88.742 1.00 93.31 106 ALA A N 1
ATOM 780 C CA . ALA A 1 106 ? -50.996 2.123 88.123 1.00 93.31 106 ALA A CA 1
ATOM 781 C C . ALA A 1 106 ? -50.196 1.065 87.344 1.00 93.31 106 ALA A C 1
ATOM 783 O O . ALA A 1 106 ? -50.001 1.217 86.143 1.00 93.31 106 ALA A O 1
ATOM 784 N N . LEU A 1 107 ? -49.881 -0.077 87.970 1.00 95.38 107 LEU A N 1
ATOM 785 C CA . LEU A 1 107 ? -49.192 -1.204 87.325 1.00 95.38 107 LEU A CA 1
ATOM 786 C C . LEU A 1 107 ? -49.931 -1.731 86.089 1.00 95.38 107 LEU A C 1
ATOM 788 O O . LEU A 1 107 ? -49.303 -2.048 85.081 1.00 95.38 107 LEU A O 1
ATOM 792 N N . ARG A 1 108 ? -51.267 -1.824 86.127 1.00 93.94 108 ARG A N 1
ATOM 793 C CA . ARG A 1 108 ? -52.068 -2.215 84.951 1.00 93.94 108 ARG A CA 1
ATOM 794 C C . ARG A 1 108 ? -51.981 -1.190 83.829 1.00 93.94 108 ARG A C 1
ATOM 796 O O . ARG A 1 108 ? -51.953 -1.574 82.660 1.00 93.94 108 ARG A O 1
ATOM 803 N N . THR A 1 109 ? -51.959 0.089 84.183 1.00 95.75 109 THR A N 1
ATOM 804 C CA . THR A 1 109 ? -51.866 1.190 83.223 1.00 95.75 109 THR A CA 1
ATOM 805 C C . THR A 1 109 ? -50.492 1.187 82.556 1.00 95.75 109 THR A C 1
ATOM 807 O O . THR A 1 109 ? -50.421 1.184 81.328 1.00 95.75 109 THR A O 1
ATOM 810 N N . ASP A 1 110 ? -49.423 1.048 83.341 1.00 94.50 110 ASP A N 1
ATOM 811 C CA . ASP A 1 110 ? -48.045 0.945 82.851 1.00 94.50 110 ASP A CA 1
ATOM 812 C C . ASP A 1 110 ? -47.844 -0.303 81.988 1.00 94.50 110 ASP A C 1
ATOM 814 O O . ASP A 1 110 ? -47.268 -0.233 80.903 1.00 94.50 110 ASP A O 1
ATOM 818 N N . PHE A 1 111 ? -48.395 -1.447 82.405 1.00 95.06 111 PHE A N 1
ATOM 819 C CA . PHE A 1 111 ? -48.364 -2.669 81.604 1.00 95.06 111 PHE A CA 1
ATOM 820 C C . PHE A 1 111 ? -49.072 -2.485 80.255 1.00 95.06 111 PHE A C 1
ATOM 822 O O . PHE A 1 111 ? -48.557 -2.903 79.215 1.00 95.06 111 PHE A O 1
ATOM 829 N N . HIS A 1 112 ? -50.242 -1.839 80.241 1.00 93.75 112 HIS A N 1
ATOM 830 C CA . HIS A 1 112 ? -50.940 -1.525 78.997 1.00 93.75 112 HIS A CA 1
ATOM 831 C C . HIS A 1 112 ? -50.156 -0.547 78.123 1.00 93.75 112 HIS A C 1
ATOM 833 O O . HIS A 1 112 ? -50.102 -0.747 76.908 1.00 93.75 112 HIS A O 1
ATOM 839 N N . HIS A 1 113 ? -49.530 0.466 78.721 1.00 95.25 113 HIS A N 1
ATOM 840 C CA . HIS A 1 113 ? -48.700 1.430 78.013 1.00 95.25 113 HIS A CA 1
ATOM 841 C C . HIS A 1 113 ? -47.495 0.750 77.355 1.00 95.25 113 HIS A C 1
ATOM 843 O O . HIS A 1 113 ? -47.318 0.864 76.143 1.00 95.25 113 HIS A O 1
ATOM 849 N N . HIS A 1 114 ? -46.737 -0.054 78.104 1.00 94.44 114 HIS A N 1
ATOM 850 C CA . HIS A 1 114 ? -45.619 -0.822 77.559 1.00 94.44 114 HIS A CA 1
ATOM 851 C C . HIS A 1 114 ? -46.065 -1.803 76.474 1.00 94.44 114 HIS A C 1
ATOM 853 O O . HIS A 1 114 ? -45.427 -1.887 75.429 1.00 94.44 114 HIS A O 1
ATOM 859 N N . LYS A 1 115 ? -47.206 -2.483 76.649 1.00 94.69 115 LYS A N 1
ATOM 860 C CA . LYS A 1 115 ? -47.768 -3.363 75.614 1.00 94.69 115 LYS A CA 1
ATOM 861 C C . LYS A 1 115 ? -48.070 -2.609 74.316 1.00 94.69 115 LYS A C 1
ATOM 863 O O . LYS A 1 115 ? -47.862 -3.162 73.237 1.00 94.69 115 LYS A O 1
ATOM 868 N N . GLN A 1 116 ? -48.565 -1.373 74.400 1.00 91.88 116 GLN A N 1
ATOM 869 C CA . GLN A 1 116 ? -48.803 -0.537 73.221 1.00 91.88 116 GLN A CA 1
ATOM 870 C C . GLN A 1 116 ? -47.497 -0.027 72.608 1.00 91.88 116 GLN A C 1
ATOM 872 O O . GLN A 1 116 ? -47.353 -0.084 71.392 1.00 91.88 116 GLN A O 1
ATOM 877 N N . GLN A 1 117 ? -46.516 0.378 73.418 1.00 91.50 117 GLN A N 1
ATOM 878 C CA . GLN A 1 117 ? -45.188 0.757 72.923 1.00 91.50 117 GLN A CA 1
ATOM 879 C C . GLN A 1 117 ? -44.518 -0.394 72.169 1.00 91.50 117 GLN A C 1
ATOM 881 O O . GLN A 1 117 ? -44.031 -0.197 71.059 1.00 91.50 117 GLN A O 1
ATOM 886 N N . THR A 1 118 ? -44.553 -1.616 72.713 1.00 90.62 118 THR A N 1
ATOM 887 C CA . THR A 1 118 ? -44.022 -2.800 72.025 1.00 90.62 118 THR A CA 1
ATOM 888 C C . THR A 1 118 ? -44.727 -3.029 70.690 1.00 90.62 118 THR A C 1
ATOM 890 O O . THR A 1 118 ? -44.062 -3.341 69.706 1.00 90.62 118 THR A O 1
ATOM 893 N N . LYS A 1 119 ? -46.051 -2.834 70.618 1.00 89.19 119 LYS A N 1
ATOM 894 C CA . LYS A 1 119 ? -46.806 -2.934 69.359 1.00 89.19 119 LYS A CA 1
ATOM 895 C C . LYS A 1 119 ? -46.431 -1.846 68.353 1.00 89.19 119 LYS A C 1
ATOM 897 O O . LYS A 1 119 ? -46.228 -2.180 67.196 1.00 89.19 119 LYS A O 1
ATOM 902 N N . SER A 1 120 ? -46.295 -0.589 68.781 1.00 90.94 120 SER A N 1
ATOM 903 C CA . SER A 1 120 ? -45.874 0.516 67.903 1.00 90.94 120 SER A CA 1
ATOM 904 C C . SER A 1 120 ? -44.488 0.243 67.329 1.00 90.94 120 SER A C 1
ATOM 906 O O . SER A 1 120 ? -44.315 0.224 66.119 1.00 90.94 120 SER A O 1
ATOM 908 N N . ILE A 1 121 ? -43.519 -0.096 68.187 1.00 90.06 121 ILE A N 1
ATOM 909 C CA . ILE A 1 121 ? -42.137 -0.379 67.774 1.00 90.06 121 ILE A CA 1
ATOM 910 C C . ILE A 1 121 ? -42.087 -1.566 66.812 1.00 90.06 121 ILE A C 1
ATOM 912 O O . ILE A 1 121 ? -41.405 -1.509 65.794 1.00 90.06 121 ILE A O 1
ATOM 916 N N . THR A 1 122 ? -42.811 -2.646 67.114 1.00 89.38 122 THR A N 1
ATOM 917 C CA . THR A 1 122 ? -42.808 -3.830 66.246 1.00 89.38 122 THR A CA 1
ATOM 918 C C . THR A 1 122 ? -43.543 -3.596 64.938 1.00 89.38 122 THR A C 1
ATOM 920 O O . THR A 1 122 ? -43.088 -4.081 63.914 1.00 89.38 122 THR A O 1
ATOM 923 N N . GLN A 1 123 ? -44.650 -2.861 64.931 1.00 89.50 123 GLN A N 1
ATOM 924 C CA . GLN A 1 123 ? -45.444 -2.676 63.722 1.00 89.50 123 GLN A CA 1
ATOM 925 C C . GLN A 1 123 ? -44.881 -1.566 62.831 1.00 89.50 123 GLN A C 1
ATOM 927 O O . GLN A 1 123 ? -44.675 -1.790 61.640 1.00 89.50 123 GLN A O 1
ATOM 932 N N . GLU A 1 124 ? -44.599 -0.393 63.395 1.00 89.00 124 GLU A N 1
ATOM 933 C CA . GLU A 1 124 ? -44.057 0.748 62.652 1.00 89.00 124 GLU A CA 1
ATOM 934 C C . GLU A 1 124 ? -42.585 0.529 62.314 1.00 89.00 124 GLU A C 1
ATOM 936 O O . GLU A 1 124 ? -42.182 0.770 61.183 1.00 89.00 124 GLU A O 1
ATOM 941 N N . GLY A 1 125 ? -41.791 -0.014 63.243 1.00 89.00 125 GLY A N 1
ATOM 942 C CA . GLY A 1 125 ? -40.389 -0.337 62.975 1.00 89.00 125 GLY A CA 1
ATOM 943 C C . GLY A 1 125 ? -40.240 -1.374 61.862 1.00 89.00 125 GLY A C 1
ATOM 944 O O . GLY A 1 125 ? -39.439 -1.185 60.950 1.00 89.00 125 GLY A O 1
ATOM 945 N N . LEU A 1 126 ? -41.058 -2.435 61.872 1.00 89.75 126 LEU A N 1
ATOM 946 C CA . LEU A 1 126 ? -41.034 -3.441 60.808 1.00 89.75 126 LEU A CA 1
ATOM 947 C C . LEU A 1 126 ? -41.529 -2.868 59.474 1.00 89.75 126 LEU A C 1
ATOM 949 O O . LEU A 1 126 ? -40.957 -3.191 58.435 1.00 89.75 126 LEU A O 1
ATOM 953 N N . ALA A 1 127 ? -42.559 -2.016 59.486 1.00 89.44 127 ALA A N 1
ATOM 954 C CA . ALA A 1 127 ? -43.057 -1.368 58.275 1.00 89.44 127 ALA A CA 1
ATOM 955 C C . ALA A 1 127 ? -41.998 -0.449 57.646 1.00 89.44 127 ALA A C 1
ATOM 957 O O . ALA A 1 127 ? -41.755 -0.544 56.444 1.00 89.44 127 ALA A O 1
ATOM 958 N N . THR A 1 128 ? -41.318 0.367 58.456 1.00 95.06 128 THR A N 1
ATOM 959 C CA . THR A 1 128 ? -40.233 1.248 58.006 1.00 95.06 128 THR A CA 1
ATOM 960 C C . THR A 1 128 ? -39.068 0.446 57.440 1.00 95.06 128 THR A C 1
ATOM 962 O O . THR A 1 128 ? -38.666 0.688 56.306 1.00 95.06 128 THR A O 1
ATOM 965 N N . ILE A 1 129 ? -38.590 -0.577 58.159 1.00 93.69 129 ILE A N 1
ATOM 966 C CA . ILE A 1 129 ? -37.492 -1.434 57.684 1.00 93.69 129 ILE A CA 1
ATOM 967 C C . ILE A 1 129 ? -37.879 -2.142 56.380 1.00 93.69 129 ILE A C 1
ATOM 969 O O . ILE A 1 129 ? -37.084 -2.206 55.447 1.00 93.69 129 ILE A O 1
ATOM 973 N N . THR A 1 130 ? -39.109 -2.653 56.278 1.00 93.75 130 THR A N 1
ATOM 974 C CA . THR A 1 130 ? -39.592 -3.302 55.047 1.00 93.75 130 THR A CA 1
ATOM 975 C C . THR A 1 130 ? -39.595 -2.324 53.874 1.00 93.75 130 THR A C 1
ATOM 977 O O . THR A 1 130 ? -39.220 -2.696 52.762 1.00 93.75 130 THR A O 1
ATOM 980 N N . HIS A 1 131 ? -39.993 -1.073 54.114 1.00 94.25 131 HIS A N 1
ATOM 981 C CA . HIS A 1 131 ? -40.006 -0.040 53.087 1.00 94.25 131 HIS A CA 1
ATOM 982 C C . HIS A 1 131 ? -38.591 0.374 52.662 1.00 94.25 131 HIS A C 1
ATOM 984 O O . HIS A 1 131 ? -38.319 0.445 51.469 1.00 94.25 131 HIS A O 1
ATOM 990 N N . GLU A 1 132 ? -37.670 0.564 53.606 1.00 94.88 132 GLU A N 1
ATOM 991 C CA . GLU A 1 132 ? -36.265 0.871 53.311 1.00 94.88 132 GLU A CA 1
ATOM 992 C C . GLU A 1 132 ? -35.590 -0.253 52.521 1.00 94.88 132 GLU A C 1
ATOM 994 O O . GLU A 1 132 ? -34.935 0.007 51.515 1.00 94.88 132 GLU A O 1
ATOM 999 N N . VAL A 1 133 ? -35.808 -1.512 52.915 1.00 93.81 133 VAL A N 1
ATOM 1000 C CA . VAL A 1 133 ? -35.298 -2.678 52.178 1.00 93.81 133 VAL A CA 1
ATOM 1001 C C . VAL A 1 133 ? -35.867 -2.722 50.761 1.00 93.81 133 VAL A C 1
ATOM 1003 O O . VAL A 1 133 ? -35.143 -3.048 49.821 1.00 93.81 133 VAL A O 1
ATOM 1006 N N . HIS A 1 134 ? -37.146 -2.385 50.584 1.00 94.75 134 HIS A N 1
ATOM 1007 C CA . HIS A 1 134 ? -37.751 -2.312 49.259 1.00 94.75 134 HIS A CA 1
ATOM 1008 C C . HIS A 1 134 ? -37.140 -1.192 48.408 1.00 94.75 134 HIS A C 1
ATOM 1010 O O . HIS A 1 134 ? -36.780 -1.440 47.261 1.00 94.75 134 HIS A O 1
ATOM 1016 N N . ASN A 1 135 ? -36.961 0.004 48.967 1.00 95.75 135 ASN A N 1
ATOM 1017 C CA . ASN A 1 135 ? -36.369 1.132 48.247 1.00 95.75 135 ASN A CA 1
ATOM 1018 C C . ASN A 1 135 ? -34.918 0.835 47.848 1.00 95.75 135 ASN A C 1
ATOM 1020 O O . ASN A 1 135 ? -34.568 1.003 46.684 1.00 95.75 135 ASN A O 1
ATOM 1024 N N . LEU A 1 136 ? -34.112 0.275 48.758 1.00 95.31 136 LEU A N 1
ATOM 1025 C CA . LEU A 1 136 ? -32.745 -0.166 48.458 1.00 95.31 136 LEU A CA 1
ATOM 1026 C C . LEU A 1 136 ? -32.703 -1.227 47.353 1.00 95.31 136 LEU A C 1
ATOM 1028 O O . LEU A 1 136 ? -31.791 -1.229 46.530 1.00 95.31 136 LEU A O 1
ATOM 1032 N N . ARG A 1 137 ? -33.689 -2.132 47.316 1.00 94.38 137 ARG A N 1
ATOM 1033 C CA . ARG A 1 137 ? -33.807 -3.130 46.246 1.00 94.38 137 ARG A CA 1
ATOM 1034 C C . ARG A 1 137 ? -34.040 -2.457 44.894 1.00 94.38 137 ARG A C 1
ATOM 1036 O O . ARG A 1 137 ? -33.362 -2.795 43.933 1.00 94.38 137 ARG A O 1
ATOM 1043 N N . VAL A 1 138 ? -34.963 -1.499 44.838 1.00 95.44 138 VAL A N 1
ATOM 1044 C CA . VAL A 1 138 ? -35.279 -0.754 43.611 1.00 95.44 138 VAL A CA 1
ATOM 1045 C C . VAL A 1 138 ? -34.086 0.084 43.149 1.00 95.44 138 VAL A C 1
ATOM 1047 O O . VAL A 1 138 ? -33.768 0.087 41.961 1.00 95.44 138 VAL A O 1
ATOM 1050 N N . GLU A 1 139 ? -33.397 0.760 44.069 1.00 95.25 139 GLU A N 1
ATOM 1051 C CA . GLU A 1 139 ? -32.177 1.519 43.766 1.00 95.25 139 GLU A CA 1
ATOM 1052 C C . GLU A 1 139 ? -31.076 0.610 43.213 1.00 95.25 139 GLU A C 1
ATOM 1054 O O . GLU A 1 139 ? -30.444 0.946 42.213 1.00 95.25 139 GLU A O 1
ATOM 1059 N N . PHE A 1 140 ? -30.885 -0.569 43.810 1.00 93.00 140 PHE A N 1
ATOM 1060 C CA . PHE A 1 140 ? -29.912 -1.549 43.334 1.00 93.00 140 PHE A CA 1
ATOM 1061 C C . PHE A 1 140 ? -30.240 -2.060 41.926 1.00 93.00 140 PHE A C 1
ATOM 1063 O O . PHE A 1 140 ? -29.354 -2.109 41.072 1.00 93.00 140 PHE A O 1
ATOM 1070 N N . ASP A 1 141 ? -31.502 -2.406 41.667 1.00 92.56 141 ASP A N 1
ATOM 1071 C CA . ASP A 1 141 ? -31.939 -2.887 40.353 1.00 92.56 141 ASP A CA 1
ATOM 1072 C C . ASP A 1 141 ? -31.788 -1.784 39.284 1.00 92.56 141 ASP A C 1
ATOM 1074 O O . ASP A 1 141 ? -31.347 -2.050 38.164 1.00 92.56 141 ASP A O 1
ATOM 1078 N N . THR A 1 142 ? -32.072 -0.528 39.647 1.00 94.81 142 THR A N 1
ATOM 1079 C CA . THR A 1 142 ? -31.878 0.641 38.770 1.00 94.81 142 THR A CA 1
ATOM 1080 C C . THR A 1 142 ? -30.398 0.850 38.456 1.00 94.81 142 THR A C 1
ATOM 1082 O O . THR A 1 142 ? -30.025 0.960 37.290 1.00 94.81 142 THR A O 1
ATOM 1085 N N . PHE A 1 143 ? -29.538 0.813 39.476 1.00 94.81 143 PHE A N 1
ATOM 1086 C CA . PHE A 1 143 ? -28.092 0.935 39.310 1.00 94.81 143 PHE A CA 1
ATOM 1087 C C . PHE A 1 143 ? -27.518 -0.166 38.407 1.00 94.81 143 PHE A C 1
ATOM 1089 O O . PHE A 1 143 ? -26.664 0.107 37.565 1.00 94.81 143 PHE A O 1
ATOM 1096 N N . GLN A 1 144 ? -27.992 -1.410 38.541 1.00 91.00 144 GLN A N 1
ATOM 1097 C CA . GLN A 1 144 ? -27.564 -2.496 37.657 1.00 91.00 144 GLN A CA 1
ATOM 1098 C C . GLN A 1 144 ? -27.941 -2.246 36.196 1.00 91.00 144 GLN A C 1
ATOM 1100 O O . GLN A 1 144 ? -27.130 -2.522 35.310 1.00 91.00 144 GLN A O 1
ATOM 1105 N N . MET A 1 145 ? -29.144 -1.730 35.942 1.00 92.75 145 MET A N 1
ATOM 1106 C CA . MET A 1 145 ? -29.587 -1.388 34.589 1.00 92.75 145 MET A CA 1
ATOM 1107 C C . MET A 1 145 ? -28.759 -0.249 33.996 1.00 92.75 145 MET A C 1
ATOM 1109 O O . MET A 1 145 ? -28.259 -0.391 32.884 1.00 92.75 145 MET A O 1
ATOM 1113 N N . GLU A 1 146 ? -28.531 0.827 34.751 1.00 94.12 146 GLU A N 1
ATOM 1114 C CA . GLU A 1 146 ? -27.708 1.957 34.301 1.00 94.12 146 GLU A CA 1
ATOM 1115 C C . GLU A 1 146 ? -26.266 1.532 33.996 1.00 94.12 146 GLU A C 1
ATOM 1117 O O . GLU A 1 146 ? -25.724 1.880 32.947 1.00 94.12 146 GLU A O 1
ATOM 1122 N N . LEU A 1 147 ? -25.656 0.721 34.868 1.00 91.56 147 LEU A N 1
ATOM 1123 C CA . LEU A 1 147 ? -24.304 0.203 34.658 1.00 91.56 147 LEU A CA 1
ATOM 1124 C C . LEU A 1 147 ? -24.225 -0.683 33.407 1.00 91.56 147 LEU A C 1
ATOM 1126 O O . LEU A 1 147 ? -23.251 -0.612 32.653 1.00 91.56 147 LEU A O 1
ATOM 1130 N N . PHE A 1 148 ? -25.232 -1.533 33.189 1.00 90.75 148 PHE A N 1
ATOM 1131 C CA . PHE A 1 148 ? -25.286 -2.401 32.019 1.00 90.75 148 PHE A CA 1
ATOM 1132 C C . PHE A 1 148 ? -25.465 -1.596 30.729 1.00 90.75 148 PHE A C 1
ATOM 1134 O O . PHE A 1 148 ? -24.753 -1.849 29.756 1.00 90.75 148 PHE A O 1
ATOM 1141 N N . ASP A 1 149 ? -26.348 -0.598 30.726 1.00 91.31 149 ASP A N 1
ATOM 1142 C CA . ASP A 1 149 ? -26.568 0.273 29.573 1.00 91.31 149 ASP A CA 1
ATOM 1143 C C . ASP A 1 149 ? -25.327 1.114 29.250 1.00 91.31 149 ASP A C 1
ATOM 1145 O O . ASP A 1 149 ? -24.922 1.165 28.085 1.00 91.31 149 ASP A O 1
ATOM 1149 N N . GLU A 1 150 ? -24.658 1.696 30.253 1.00 91.62 150 GLU A N 1
ATOM 1150 C CA . GLU A 1 150 ? -23.413 2.449 30.048 1.00 91.62 150 GLU A CA 1
ATOM 1151 C C . GLU A 1 150 ? -22.300 1.547 29.492 1.00 91.62 150 GLU A C 1
ATOM 1153 O O . GLU A 1 150 ? -21.588 1.923 28.555 1.00 91.62 150 GLU A O 1
ATOM 1158 N N . PHE A 1 151 ? -22.163 0.329 30.026 1.00 85.81 151 PHE A N 1
ATOM 1159 C CA . PHE A 1 151 ? -21.203 -0.650 29.522 1.00 85.81 151 PHE A CA 1
ATOM 1160 C C . PHE A 1 151 ? -21.496 -1.021 28.064 1.00 85.81 151 PHE A C 1
ATOM 1162 O O . PHE A 1 151 ? -20.600 -0.963 27.222 1.00 85.81 151 PHE A O 1
ATOM 1169 N N . GLN A 1 152 ? -22.749 -1.342 27.735 1.00 84.56 152 GLN A N 1
ATOM 1170 C CA . GLN A 1 152 ? -23.154 -1.681 26.369 1.00 84.56 152 GLN A CA 1
ATOM 1171 C C . GLN A 1 152 ? -23.006 -0.502 25.407 1.00 84.56 152 GLN A C 1
ATOM 1173 O O . GLN A 1 152 ? -22.713 -0.693 24.225 1.00 84.56 152 GLN A O 1
ATOM 1178 N N . GLN A 1 153 ? -23.221 0.724 25.877 1.00 84.44 153 GLN A N 1
ATOM 1179 C CA . GLN A 1 153 ? -22.994 1.922 25.082 1.00 84.44 153 GLN A CA 1
ATOM 1180 C C . GLN A 1 153 ? -21.503 2.110 24.789 1.00 84.44 153 GLN A C 1
ATOM 1182 O O . GLN A 1 153 ? -21.145 2.229 23.622 1.00 84.44 153 GLN A O 1
ATOM 1187 N N . LYS A 1 154 ? -20.625 2.031 25.797 1.00 81.50 154 LYS A N 1
ATOM 1188 C CA . LYS A 1 154 ? -19.166 2.110 25.595 1.00 81.50 154 LYS A CA 1
ATOM 1189 C C . LYS A 1 154 ? -18.641 1.007 24.683 1.00 81.50 154 LYS A C 1
ATOM 1191 O O . LYS A 1 154 ? -17.797 1.272 23.836 1.00 81.50 154 LYS A O 1
ATOM 1196 N N . VAL A 1 155 ? -19.147 -0.219 24.820 1.00 77.12 155 VAL A N 1
ATOM 1197 C CA . VAL A 1 155 ? -18.781 -1.332 23.930 1.00 77.12 155 VAL A CA 1
ATOM 1198 C C . VAL A 1 155 ? -19.223 -1.063 22.487 1.00 77.12 155 VAL A C 1
ATOM 1200 O O . VAL A 1 155 ? -18.494 -1.412 21.564 1.00 77.12 155 VAL A O 1
ATOM 1203 N N . ARG A 1 156 ? -20.378 -0.416 22.274 1.00 75.75 156 ARG A N 1
ATOM 1204 C CA . ARG A 1 156 ? -20.855 -0.025 20.935 1.00 75.75 156 ARG A CA 1
ATOM 1205 C C . ARG A 1 156 ? -20.112 1.171 20.343 1.00 75.75 156 ARG A C 1
ATOM 1207 O O . ARG A 1 156 ? -19.898 1.193 19.138 1.00 75.75 156 ARG A O 1
ATOM 1214 N N . GLU A 1 157 ? -19.751 2.159 21.159 1.00 74.81 157 GLU A N 1
ATOM 1215 C CA . GLU A 1 157 ? -18.991 3.342 20.725 1.00 74.81 157 GLU A CA 1
ATOM 1216 C C . GLU A 1 157 ? -17.565 2.981 20.305 1.00 74.81 157 GLU A C 1
ATOM 1218 O O . GLU A 1 157 ? -16.986 3.611 19.421 1.00 74.81 157 GLU A O 1
ATOM 1223 N N . VAL A 1 158 ? -17.003 1.946 20.921 1.00 77.00 158 VAL A N 1
ATOM 1224 C CA . VAL A 1 158 ? -15.677 1.432 20.605 1.00 77.00 158 VAL A CA 1
ATOM 1225 C C . VAL A 1 158 ? -15.785 0.501 19.389 1.00 77.00 158 VAL A C 1
ATOM 1227 O O . VAL A 1 158 ? -15.758 -0.724 19.500 1.00 77.00 158 VAL A O 1
ATOM 1230 N N . ASP A 1 159 ? -15.906 1.096 18.196 1.00 78.12 159 ASP A N 1
ATOM 1231 C CA . ASP A 1 159 ? -15.941 0.374 16.914 1.00 78.12 159 ASP A CA 1
ATOM 1232 C C . ASP A 1 159 ? -14.546 -0.109 16.480 1.00 78.12 159 ASP A C 1
ATOM 1234 O O . ASP A 1 159 ? -14.045 0.184 15.396 1.00 78.12 159 ASP A O 1
ATOM 1238 N N . ILE A 1 160 ? -13.912 -0.923 17.328 1.00 77.06 160 ILE A N 1
ATOM 1239 C CA . ILE A 1 160 ? -12.615 -1.557 17.035 1.00 77.06 160 ILE A CA 1
ATOM 1240 C C . ILE A 1 160 ? -12.700 -2.369 15.739 1.00 77.06 160 ILE A C 1
ATOM 1242 O O . ILE A 1 160 ? -11.717 -2.507 15.015 1.00 77.06 160 ILE A O 1
ATOM 1246 N N . THR A 1 161 ? -13.874 -2.923 15.424 1.00 75.69 161 THR A N 1
ATOM 1247 C CA . THR A 1 161 ? -14.060 -3.699 14.195 1.00 75.69 161 THR A CA 1
ATOM 1248 C C . THR A 1 161 ? -14.030 -2.797 12.962 1.00 75.69 161 THR A C 1
ATOM 1250 O O . THR A 1 161 ? -13.412 -3.171 11.961 1.00 75.69 161 THR A O 1
ATOM 1253 N N . GLY A 1 162 ? -14.671 -1.629 13.024 1.00 83.06 162 GLY A N 1
ATOM 1254 C CA . GLY A 1 162 ? -14.590 -0.584 12.009 1.00 83.06 162 GLY A CA 1
ATOM 1255 C C . GLY A 1 162 ? -13.168 -0.074 11.834 1.00 83.06 162 GLY A C 1
ATOM 1256 O O . GLY A 1 162 ? -12.660 -0.097 10.714 1.00 83.06 162 GLY A O 1
ATOM 1257 N N . ASP A 1 163 ? -12.485 0.246 12.933 1.00 82.75 163 ASP A N 1
ATOM 1258 C CA . ASP A 1 163 ? -11.089 0.693 12.910 1.00 82.75 163 ASP A CA 1
ATOM 1259 C C . ASP A 1 163 ? -10.169 -0.362 12.277 1.00 82.75 163 ASP A C 1
ATOM 1261 O O . ASP A 1 163 ? -9.386 -0.061 11.377 1.00 82.75 163 ASP A O 1
ATOM 1265 N N . ILE A 1 164 ? -10.301 -1.638 12.662 1.00 75.50 164 ILE A N 1
ATOM 1266 C CA . ILE A 1 164 ? -9.529 -2.739 12.061 1.00 75.50 164 ILE A CA 1
ATOM 1267 C C . ILE A 1 164 ? -9.808 -2.858 10.557 1.00 75.50 164 ILE A C 1
ATOM 1269 O O . ILE A 1 164 ? -8.885 -3.128 9.783 1.00 75.50 164 ILE A O 1
ATOM 1273 N N . LYS A 1 165 ? -11.062 -2.692 10.118 1.00 87.50 165 LYS A N 1
ATOM 1274 C CA . LYS A 1 165 ? -11.408 -2.721 8.689 1.00 87.50 165 LYS A CA 1
ATOM 1275 C C . LYS A 1 165 ? -10.803 -1.537 7.940 1.00 87.50 165 LYS A C 1
ATOM 1277 O O . LYS A 1 165 ? -10.263 -1.756 6.859 1.00 87.50 165 LYS A O 1
ATOM 1282 N N . ALA A 1 166 ? -10.856 -0.337 8.514 1.00 92.50 166 ALA A N 1
ATOM 1283 C CA . ALA A 1 166 ? -10.259 0.862 7.936 1.00 92.50 166 ALA A CA 1
ATOM 1284 C C . ALA A 1 166 ? -8.742 0.689 7.767 1.00 92.50 166 ALA A C 1
ATOM 1286 O O . ALA A 1 166 ? -8.242 0.787 6.649 1.00 92.50 166 ALA A O 1
ATOM 1287 N N . PHE A 1 167 ? -8.034 0.274 8.824 1.00 90.75 167 PHE A N 1
ATOM 1288 C CA . PHE A 1 167 ? -6.593 0.009 8.756 1.00 90.75 167 PHE A CA 1
ATOM 1289 C C . PHE A 1 167 ? -6.226 -1.071 7.735 1.00 90.75 167 PHE A C 1
ATOM 1291 O O . PHE A 1 167 ? -5.212 -0.961 7.049 1.00 90.75 167 PHE A O 1
ATOM 1298 N N . ARG A 1 168 ? -7.037 -2.129 7.608 1.00 87.81 168 ARG A N 1
ATOM 1299 C CA . ARG A 1 168 ? -6.827 -3.151 6.569 1.00 87.81 168 ARG A CA 1
ATOM 1300 C C . ARG A 1 168 ? -7.017 -2.592 5.160 1.00 87.81 168 ARG A C 1
ATOM 1302 O O . ARG A 1 168 ? -6.277 -2.998 4.269 1.00 87.81 168 ARG A O 1
ATOM 1309 N N . GLY A 1 169 ? -7.983 -1.695 4.969 1.00 90.38 169 GLY A N 1
ATOM 1310 C CA . GLY A 1 169 ? -8.196 -0.991 3.705 1.00 90.38 169 GLY A CA 1
ATOM 1311 C C . GLY A 1 169 ? -6.987 -0.138 3.328 1.00 90.38 169 GLY A C 1
ATOM 1312 O O . GLY A 1 169 ? -6.398 -0.350 2.273 1.00 90.38 169 GLY A O 1
ATOM 1313 N N . GLU A 1 170 ? -6.548 0.733 4.237 1.00 92.25 170 GLU A N 1
ATOM 1314 C CA . GLU A 1 170 ? -5.371 1.591 4.036 1.00 92.25 170 GLU A CA 1
ATOM 1315 C C . GLU A 1 170 ? -4.096 0.776 3.760 1.00 92.25 170 GLU A C 1
ATOM 1317 O O . GLU A 1 170 ? -3.304 1.116 2.881 1.00 92.25 170 GLU A O 1
ATOM 1322 N N . ALA A 1 171 ? -3.901 -0.343 4.467 1.00 88.56 171 ALA A N 1
ATOM 1323 C CA . ALA A 1 171 ? -2.767 -1.230 4.229 1.00 88.56 171 ALA A CA 1
ATOM 1324 C C . ALA A 1 171 ? -2.808 -1.875 2.833 1.00 88.56 171 ALA A C 1
ATOM 1326 O O . ALA A 1 171 ? -1.766 -2.001 2.192 1.00 88.56 171 ALA A O 1
ATOM 1327 N N . ALA A 1 172 ? -3.989 -2.274 2.350 1.00 90.00 172 ALA A N 1
ATOM 1328 C CA . ALA A 1 172 ? -4.143 -2.847 1.014 1.00 90.00 172 ALA A CA 1
ATOM 1329 C C . ALA A 1 172 ? -3.855 -1.814 -0.088 1.00 90.00 172 ALA A C 1
ATOM 1331 O O . ALA A 1 172 ? -3.158 -2.131 -1.051 1.00 90.00 172 ALA A O 1
ATOM 1332 N N . GLU A 1 173 ? -4.326 -0.576 0.079 1.00 94.25 173 GLU A N 1
ATOM 1333 C CA . GLU A 1 173 ? -4.023 0.531 -0.837 1.00 94.25 173 GLU A CA 1
ATOM 1334 C C . GLU A 1 173 ? -2.522 0.840 -0.879 1.00 94.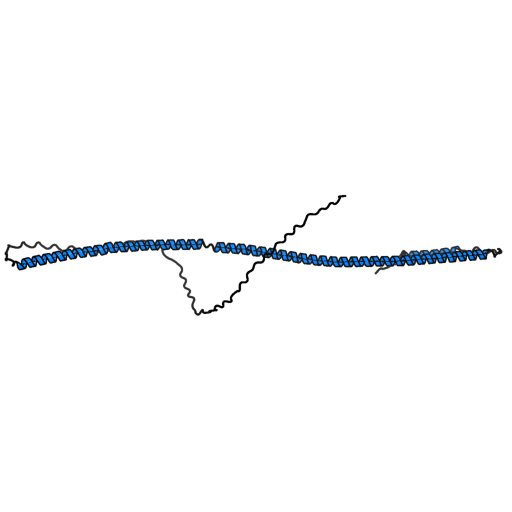25 173 GLU A C 1
ATOM 1336 O O . GLU A 1 173 ? -1.947 1.000 -1.957 1.00 94.25 173 GLU A O 1
ATOM 1341 N N . LEU A 1 174 ? -1.859 0.857 0.283 1.00 92.94 174 LEU A N 1
ATOM 1342 C CA . LEU A 1 174 ? -0.417 1.083 0.368 1.00 92.94 174 LEU A CA 1
ATOM 1343 C C . LEU A 1 174 ? 0.385 -0.028 -0.323 1.00 92.94 174 LEU A C 1
ATOM 1345 O O . LEU A 1 174 ? 1.360 0.264 -1.016 1.00 92.94 174 LEU A O 1
ATOM 1349 N N . ILE A 1 175 ? -0.020 -1.290 -0.150 1.00 91.25 175 ILE A N 1
ATOM 1350 C CA . ILE A 1 175 ? 0.598 -2.431 -0.841 1.00 91.25 175 ILE A CA 1
ATOM 1351 C C . ILE A 1 175 ? 0.452 -2.273 -2.357 1.00 91.25 175 ILE A C 1
ATOM 1353 O O . ILE A 1 175 ? 1.444 -2.406 -3.069 1.00 91.25 175 ILE A O 1
ATOM 1357 N N . GLY A 1 176 ? -0.745 -1.923 -2.842 1.00 90.31 176 GLY A N 1
ATOM 1358 C CA . GLY A 1 176 ? -0.979 -1.677 -4.267 1.00 90.31 176 GLY A CA 1
ATOM 1359 C C . GLY A 1 176 ? -0.091 -0.560 -4.819 1.00 90.31 176 GLY A C 1
ATOM 1360 O O . GLY A 1 176 ? 0.596 -0.752 -5.818 1.00 90.31 176 GLY A O 1
ATOM 1361 N N . SER A 1 177 ? -0.006 0.570 -4.110 1.00 89.75 177 SER A N 1
ATOM 1362 C CA . SER A 1 177 ? 0.877 1.673 -4.502 1.00 89.75 177 SER A CA 1
ATOM 1363 C C . SER A 1 177 ? 2.351 1.254 -4.556 1.00 89.75 177 SER A C 1
ATOM 1365 O O . SER A 1 177 ? 3.083 1.696 -5.441 1.00 89.75 177 SER A O 1
ATOM 1367 N N . LEU A 1 178 ? 2.804 0.400 -3.634 1.00 87.50 178 LEU A N 1
ATOM 1368 C CA . LEU A 1 178 ? 4.182 -0.088 -3.612 1.00 87.50 178 LEU A CA 1
ATOM 1369 C C . LEU A 1 178 ? 4.491 -1.010 -4.801 1.00 87.50 178 LEU A C 1
ATOM 1371 O O . LEU A 1 178 ? 5.583 -0.915 -5.367 1.00 87.50 178 LEU A O 1
ATOM 1375 N N . ASP A 1 179 ? 3.538 -1.849 -5.211 1.00 89.25 179 ASP A N 1
ATOM 1376 C CA . ASP A 1 179 ? 3.662 -2.667 -6.421 1.00 89.25 179 ASP A CA 1
ATOM 1377 C C . ASP A 1 179 ? 3.704 -1.802 -7.691 1.00 89.25 179 ASP A C 1
ATOM 1379 O O . ASP A 1 179 ? 4.556 -2.025 -8.554 1.00 89.25 179 ASP A O 1
ATOM 1383 N N . ASP A 1 180 ? 2.880 -0.755 -7.778 1.00 94.25 180 ASP A N 1
ATOM 1384 C CA . ASP A 1 180 ? 2.927 0.200 -8.894 1.00 94.25 180 ASP A CA 1
ATOM 1385 C C . ASP A 1 180 ? 4.294 0.898 -8.984 1.00 94.25 180 ASP A C 1
ATOM 1387 O O . ASP A 1 180 ? 4.894 0.980 -10.061 1.00 94.25 180 ASP A O 1
ATOM 1391 N N . TYR A 1 181 ? 4.844 1.346 -7.848 1.00 88.12 181 TYR A N 1
ATOM 1392 C CA . TYR A 1 181 ? 6.188 1.928 -7.799 1.00 88.12 181 TYR A CA 1
ATOM 1393 C C . TYR A 1 181 ? 7.269 0.933 -8.219 1.00 88.12 181 TYR A C 1
ATOM 1395 O O . TYR A 1 181 ? 8.202 1.304 -8.935 1.00 88.12 181 TYR A O 1
ATOM 1403 N N . ARG A 1 182 ? 7.161 -0.327 -7.791 1.00 87.12 182 ARG A N 1
ATOM 1404 C CA . ARG A 1 182 ? 8.091 -1.387 -8.189 1.00 87.12 182 ARG A CA 1
ATOM 1405 C C . ARG A 1 182 ? 8.070 -1.598 -9.703 1.00 87.12 182 ARG A C 1
ATOM 1407 O O . ARG A 1 182 ? 9.139 -1.695 -10.304 1.00 87.12 182 ARG A O 1
ATOM 1414 N N . ASN A 1 183 ? 6.886 -1.625 -10.308 1.00 89.06 183 ASN A N 1
ATOM 1415 C CA . ASN A 1 183 ? 6.728 -1.782 -11.753 1.00 89.06 183 ASN A CA 1
ATOM 1416 C C . ASN A 1 183 ? 7.308 -0.585 -12.519 1.00 89.06 183 ASN A C 1
ATOM 1418 O O . ASN A 1 183 ? 8.053 -0.780 -13.475 1.00 89.06 183 ASN A O 1
ATOM 1422 N N . ALA A 1 184 ? 7.068 0.642 -12.049 1.00 87.12 184 ALA A N 1
ATOM 1423 C CA . ALA A 1 184 ? 7.640 1.844 -12.658 1.00 87.12 184 ALA A CA 1
ATOM 1424 C C . ALA A 1 184 ? 9.181 1.874 -12.592 1.00 87.12 184 ALA A C 1
ATOM 1426 O O . ALA A 1 184 ? 9.845 2.362 -13.508 1.00 87.12 184 ALA A O 1
ATOM 1427 N N . VAL A 1 185 ? 9.774 1.352 -11.511 1.00 83.12 185 VAL A N 1
ATOM 1428 C CA . VAL A 1 185 ? 11.235 1.201 -11.411 1.00 83.12 185 VAL A CA 1
ATOM 1429 C C . VAL A 1 185 ? 11.747 0.166 -12.410 1.00 83.12 185 VAL A C 1
ATOM 1431 O O . VAL A 1 185 ? 12.753 0.438 -13.061 1.00 83.12 185 VAL A O 1
ATOM 1434 N N . ALA A 1 186 ? 11.062 -0.973 -12.550 1.00 84.81 186 ALA A N 1
ATOM 1435 C CA . ALA A 1 186 ? 11.434 -2.022 -13.500 1.00 84.81 186 ALA A CA 1
ATOM 1436 C C . ALA A 1 186 ? 11.388 -1.524 -14.957 1.00 84.81 186 ALA A C 1
ATOM 1438 O O . ALA A 1 186 ? 12.359 -1.666 -15.694 1.00 84.81 186 ALA A O 1
ATOM 1439 N N . GLU A 1 187 ? 10.316 -0.830 -15.343 1.00 91.31 187 GLU A N 1
ATOM 1440 C CA . GLU A 1 187 ? 10.188 -0.234 -16.679 1.00 91.31 187 GLU A CA 1
ATOM 1441 C C . GLU A 1 187 ? 11.312 0.775 -16.960 1.00 91.31 187 GLU A C 1
ATOM 1443 O O . GLU A 1 187 ? 11.898 0.804 -18.041 1.00 91.31 187 GLU A O 1
ATOM 1448 N N . LYS A 1 188 ? 11.681 1.582 -15.958 1.00 89.69 188 LYS A N 1
ATOM 1449 C CA . LYS A 1 188 ? 12.800 2.517 -16.085 1.00 89.69 188 LYS A CA 1
ATOM 1450 C C . LYS A 1 188 ? 14.149 1.805 -16.222 1.00 89.69 188 LYS A C 1
ATOM 1452 O O . LYS A 1 188 ? 15.025 2.313 -16.922 1.00 89.69 188 LYS A O 1
ATOM 1457 N N . THR A 1 189 ? 14.357 0.685 -15.531 1.00 88.25 189 THR A N 1
ATOM 1458 C CA . THR A 1 189 ? 15.593 -0.094 -15.683 1.00 88.25 189 THR A CA 1
ATOM 1459 C C . THR A 1 189 ? 15.695 -0.722 -17.064 1.00 88.25 189 THR A C 1
ATOM 1461 O O . THR A 1 189 ? 16.770 -0.654 -17.654 1.00 88.25 189 THR A O 1
ATOM 1464 N N . ASP A 1 190 ? 14.588 -1.226 -17.607 1.00 90.44 190 ASP A N 1
ATOM 1465 C CA . ASP A 1 190 ? 14.541 -1.768 -18.967 1.00 90.44 190 ASP A CA 1
ATOM 1466 C C . ASP A 1 190 ? 14.831 -0.664 -19.994 1.00 90.44 190 ASP A C 1
ATOM 1468 O O . ASP A 1 190 ? 15.703 -0.816 -20.846 1.00 90.44 190 ASP A O 1
ATOM 1472 N N . PHE A 1 191 ? 14.220 0.515 -19.831 1.00 86.81 191 PHE A N 1
ATOM 1473 C CA . PHE A 1 191 ? 14.524 1.680 -20.666 1.00 86.81 191 PHE A CA 1
ATOM 1474 C C . PHE A 1 191 ? 16.007 2.083 -20.619 1.00 86.81 191 PHE A C 1
ATOM 1476 O O . PHE A 1 191 ? 16.584 2.454 -21.640 1.00 86.81 191 PHE A O 1
ATOM 1483 N N . ASN A 1 192 ? 16.643 2.035 -19.443 1.00 85.94 192 ASN A N 1
ATOM 1484 C CA . ASN A 1 192 ? 18.070 2.341 -19.328 1.00 85.94 192 ASN A CA 1
ATOM 1485 C C . ASN A 1 192 ? 18.934 1.328 -20.092 1.00 85.94 192 ASN A C 1
ATOM 1487 O O . ASN A 1 192 ? 19.914 1.736 -20.709 1.00 85.94 192 ASN A O 1
ATOM 1491 N N . TYR A 1 193 ? 18.567 0.045 -20.065 1.00 88.62 193 TYR A N 1
ATOM 1492 C CA . TYR A 1 193 ? 19.262 -1.000 -20.816 1.00 88.62 193 TYR A CA 1
ATOM 1493 C C . TYR A 1 193 ? 19.115 -0.804 -22.333 1.00 88.62 193 TYR A C 1
ATOM 1495 O O . TYR A 1 193 ? 20.097 -0.879 -23.077 1.00 88.62 193 TYR A O 1
ATOM 1503 N N . ASP A 1 194 ? 17.910 -0.457 -22.793 1.00 86.94 194 ASP A N 1
ATOM 1504 C CA . ASP A 1 194 ? 17.656 -0.122 -24.198 1.00 86.94 194 ASP A CA 1
ATOM 1505 C C . ASP A 1 194 ? 18.459 1.113 -24.639 1.00 86.94 194 ASP A C 1
ATOM 1507 O O . ASP A 1 194 ? 19.027 1.145 -25.732 1.00 86.94 194 ASP A O 1
ATOM 1511 N N . PHE A 1 195 ? 18.546 2.133 -23.779 1.00 82.44 195 PHE A N 1
ATOM 1512 C CA . PHE A 1 195 ? 19.328 3.339 -24.046 1.00 82.44 195 PHE A CA 1
ATOM 1513 C C . PHE A 1 195 ? 20.838 3.062 -24.108 1.00 82.44 195 PHE A C 1
ATOM 1515 O O . PHE A 1 195 ? 21.533 3.630 -24.955 1.00 82.44 195 PHE A O 1
ATOM 1522 N N . GLU A 1 196 ? 21.353 2.197 -23.233 1.00 87.69 196 GLU A N 1
ATOM 1523 C CA . GLU A 1 196 ? 22.753 1.758 -23.246 1.00 87.69 196 GLU A CA 1
ATOM 1524 C C . GLU A 1 196 ? 23.070 1.010 -24.546 1.00 87.69 196 GLU A C 1
ATOM 1526 O O . GLU A 1 196 ? 23.985 1.407 -25.266 1.00 87.69 196 GLU A O 1
ATOM 1531 N N . THR A 1 197 ? 22.217 0.058 -24.935 1.00 91.88 197 THR A N 1
ATOM 1532 C CA . THR A 1 197 ? 22.330 -0.673 -26.210 1.00 91.88 197 THR A CA 1
ATOM 1533 C C . THR A 1 197 ? 22.306 0.273 -27.417 1.00 91.88 197 THR A C 1
ATOM 1535 O O . THR A 1 197 ? 23.104 0.144 -28.344 1.00 91.88 197 THR A O 1
ATOM 1538 N N . PHE A 1 198 ? 21.410 1.264 -27.422 1.00 87.12 198 PHE A N 1
ATOM 1539 C CA . PHE A 1 198 ? 21.360 2.271 -28.486 1.00 87.12 198 PHE A CA 1
ATOM 1540 C C . PHE A 1 198 ? 22.632 3.132 -28.535 1.00 87.12 198 PHE A C 1
ATOM 1542 O O . PHE A 1 198 ? 23.097 3.505 -29.613 1.00 87.12 198 PHE A O 1
ATOM 1549 N N . THR A 1 199 ? 23.209 3.445 -27.375 1.00 86.38 199 THR A N 1
ATOM 1550 C CA . THR A 1 199 ? 24.456 4.212 -27.288 1.00 86.38 199 THR A CA 1
ATOM 1551 C C . THR A 1 199 ? 25.632 3.407 -27.838 1.00 86.38 199 THR A C 1
ATOM 1553 O O . THR A 1 199 ? 26.427 3.963 -28.593 1.00 86.38 199 THR A O 1
ATOM 1556 N N . GLU A 1 200 ? 25.714 2.110 -27.536 1.00 92.31 200 GLU A N 1
ATOM 1557 C CA . GLU A 1 200 ? 26.708 1.203 -28.127 1.00 92.31 200 GLU A CA 1
ATOM 1558 C C . GLU A 1 200 ? 26.576 1.154 -29.654 1.00 92.31 200 GLU A C 1
ATOM 1560 O O . GLU A 1 200 ? 27.552 1.384 -30.364 1.00 92.31 200 GLU A O 1
ATOM 1565 N N . GLN A 1 201 ? 25.353 1.009 -30.176 1.00 90.50 201 GLN A N 1
ATOM 1566 C CA . GLN A 1 201 ? 25.113 1.037 -31.624 1.00 90.50 201 GLN A CA 1
ATOM 1567 C C . GLN A 1 201 ? 25.588 2.344 -32.277 1.00 90.50 201 GLN A C 1
ATOM 1569 O O . GLN A 1 201 ? 26.112 2.326 -33.390 1.00 90.50 201 GLN A O 1
ATOM 1574 N N . LEU A 1 202 ? 25.420 3.494 -31.614 1.00 85.31 202 LEU A N 1
ATOM 1575 C CA . LEU A 1 202 ? 25.923 4.772 -32.126 1.00 85.31 202 LEU A CA 1
ATOM 1576 C C . LEU A 1 202 ? 27.454 4.834 -32.174 1.00 85.31 202 LEU A C 1
ATOM 1578 O O . LEU A 1 202 ? 28.000 5.467 -33.084 1.00 85.31 202 LEU A O 1
ATOM 1582 N N . VAL A 1 203 ? 28.143 4.204 -31.221 1.00 92.38 203 VAL A N 1
ATOM 1583 C CA . VAL A 1 203 ? 29.608 4.092 -31.236 1.00 92.38 203 VAL A CA 1
ATOM 1584 C C . VAL A 1 203 ? 30.049 3.255 -32.435 1.00 92.38 203 VAL A C 1
ATOM 1586 O O . VAL A 1 203 ? 30.849 3.744 -33.232 1.00 92.38 203 VAL A O 1
ATOM 1589 N N . ASP A 1 204 ? 29.443 2.085 -32.640 1.00 94.62 204 ASP A N 1
ATOM 1590 C CA . ASP A 1 204 ? 29.745 1.210 -33.781 1.00 94.62 204 ASP A CA 1
ATOM 1591 C C . ASP A 1 204 ? 29.501 1.923 -35.122 1.00 94.62 204 ASP A C 1
ATOM 1593 O O . ASP A 1 204 ? 30.328 1.884 -36.034 1.00 94.62 204 ASP A O 1
ATOM 1597 N N . PHE A 1 205 ? 28.384 2.650 -35.252 1.00 91.31 205 PHE A N 1
ATOM 1598 C CA . PHE A 1 205 ? 28.108 3.449 -36.451 1.00 91.31 205 PHE A CA 1
ATOM 1599 C C . PHE A 1 205 ? 29.143 4.551 -36.679 1.00 91.31 205 PHE A C 1
ATOM 1601 O O . PHE A 1 205 ? 29.466 4.858 -37.828 1.00 91.31 205 PHE A O 1
ATOM 1608 N N . THR A 1 206 ? 29.652 5.159 -35.608 1.00 90.50 206 THR A N 1
ATOM 1609 C CA . THR A 1 206 ? 30.696 6.185 -35.703 1.00 90.50 206 THR A CA 1
ATOM 1610 C C . THR A 1 206 ? 31.997 5.576 -36.220 1.00 90.50 206 THR A C 1
ATOM 1612 O O . THR A 1 206 ? 32.603 6.141 -37.128 1.00 90.50 206 THR A O 1
ATOM 1615 N N . GLU A 1 207 ? 32.377 4.399 -35.720 1.00 93.00 207 GLU A N 1
ATOM 1616 C CA . GLU A 1 207 ? 33.556 3.661 -36.187 1.00 93.00 207 GLU A CA 1
ATOM 1617 C C . GLU A 1 207 ? 33.431 3.269 -37.668 1.00 93.00 207 GLU A C 1
ATOM 1619 O O . GLU A 1 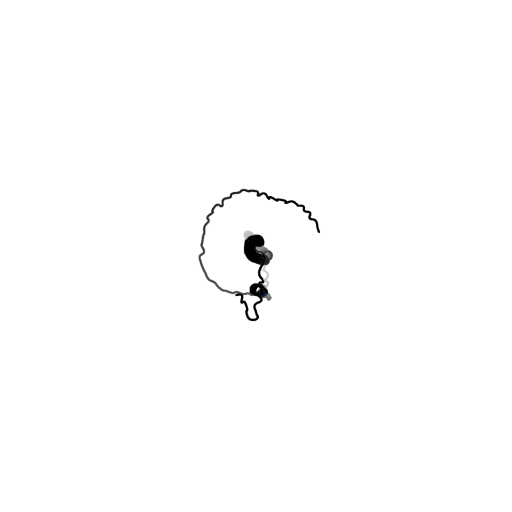207 ? 34.352 3.491 -38.454 1.00 93.00 207 GLU A O 1
ATOM 1624 N N . ILE A 1 208 ? 32.255 2.793 -38.096 1.00 93.19 208 ILE A N 1
ATOM 1625 C CA . ILE A 1 208 ? 31.984 2.489 -39.511 1.00 93.19 208 ILE A CA 1
ATOM 1626 C C . ILE A 1 208 ? 32.136 3.741 -40.390 1.00 93.19 208 ILE A C 1
ATOM 1628 O O . ILE A 1 208 ? 32.690 3.668 -41.489 1.00 93.19 208 ILE A O 1
ATOM 1632 N N . LEU A 1 209 ? 31.641 4.899 -39.939 1.00 89.12 209 LEU A N 1
ATOM 1633 C CA . LEU A 1 209 ? 31.775 6.153 -40.685 1.00 89.12 209 LEU A CA 1
ATOM 1634 C C . LEU A 1 209 ? 33.231 6.622 -40.782 1.00 89.12 209 LEU A C 1
ATOM 1636 O O . LEU A 1 209 ? 33.629 7.121 -41.837 1.00 89.12 209 LEU A O 1
ATOM 1640 N N . GLU A 1 210 ? 34.014 6.457 -39.715 1.00 91.94 210 GLU A N 1
ATOM 1641 C CA . GLU A 1 210 ? 35.450 6.750 -39.710 1.00 91.94 210 GLU A CA 1
ATOM 1642 C C . GLU A 1 210 ? 36.182 5.853 -40.722 1.00 91.94 210 GLU A C 1
ATOM 1644 O O . GLU A 1 210 ? 36.882 6.369 -41.593 1.00 91.94 210 GLU A O 1
ATOM 1649 N N . GLY A 1 211 ? 35.904 4.545 -40.725 1.00 93.12 211 GLY A N 1
ATOM 1650 C CA . GLY A 1 211 ? 36.470 3.608 -41.701 1.00 93.12 211 GLY A CA 1
ATOM 1651 C C . GLY A 1 211 ? 36.098 3.941 -43.153 1.00 93.12 211 GLY A C 1
ATOM 1652 O O . GLY A 1 211 ? 36.952 3.939 -44.037 1.00 93.12 211 GLY A O 1
ATOM 1653 N N . CYS A 1 212 ? 34.845 4.322 -43.424 1.00 90.94 212 CYS A N 1
ATOM 1654 C CA . CYS A 1 212 ? 34.428 4.789 -44.755 1.00 90.94 212 CYS A CA 1
ATOM 1655 C C . CYS A 1 212 ? 35.169 6.064 -45.191 1.00 90.94 212 CYS A C 1
ATOM 1657 O O . CYS A 1 212 ? 35.458 6.255 -46.378 1.00 90.94 212 CYS A O 1
ATOM 1659 N N . LYS A 1 213 ? 35.452 6.966 -44.246 1.00 91.81 213 LYS A N 1
ATOM 1660 C CA . LYS A 1 213 ? 36.204 8.196 -44.505 1.00 91.81 213 LYS A CA 1
ATOM 1661 C C . LYS A 1 213 ? 37.662 7.879 -44.824 1.00 91.81 213 LYS A C 1
ATOM 1663 O O . LYS A 1 213 ? 38.171 8.418 -45.802 1.00 91.81 213 LYS A O 1
ATOM 1668 N N . GLU A 1 214 ? 38.296 6.992 -44.063 1.00 94.88 214 GLU A N 1
ATOM 1669 C CA . GLU A 1 214 ? 39.648 6.498 -44.352 1.00 94.88 214 GLU A CA 1
ATOM 1670 C C . GLU A 1 214 ? 39.714 5.851 -45.736 1.00 94.88 214 GLU A C 1
ATOM 1672 O O . GLU A 1 214 ? 40.549 6.232 -46.551 1.00 94.88 214 GLU A O 1
ATOM 1677 N N . GLN A 1 215 ? 38.756 4.978 -46.060 1.00 92.69 215 GLN A N 1
ATOM 1678 C CA . GLN A 1 215 ? 38.672 4.347 -47.376 1.00 92.69 215 GLN A CA 1
ATOM 1679 C C . GLN A 1 215 ? 38.507 5.378 -48.508 1.00 92.69 215 GLN A C 1
ATOM 1681 O O . GLN A 1 215 ? 39.066 5.233 -49.594 1.00 92.69 215 GLN A O 1
ATOM 1686 N N . THR A 1 216 ? 37.744 6.447 -48.269 1.00 91.44 216 THR A N 1
ATOM 1687 C CA . THR A 1 216 ? 37.580 7.536 -49.243 1.00 91.44 216 THR A CA 1
ATOM 1688 C C . THR A 1 216 ? 38.884 8.305 -49.466 1.00 91.44 216 THR A C 1
ATOM 1690 O O . THR A 1 216 ? 39.161 8.714 -50.596 1.00 91.44 216 THR A O 1
ATOM 1693 N N . GLU A 1 217 ? 39.676 8.526 -48.415 1.00 94.75 217 GLU A N 1
ATOM 1694 C CA . GLU A 1 217 ? 40.996 9.153 -48.527 1.00 94.75 217 GLU A CA 1
ATOM 1695 C C . GLU A 1 217 ? 41.992 8.232 -49.244 1.00 94.75 217 GLU A C 1
ATOM 1697 O O . GLU A 1 217 ? 42.667 8.692 -50.160 1.00 94.75 217 GLU A O 1
ATOM 1702 N N . GLU A 1 218 ? 41.995 6.929 -48.950 1.00 96.56 218 GLU A N 1
ATOM 1703 C CA . GLU A 1 218 ? 42.823 5.948 -49.665 1.00 96.56 218 GLU A CA 1
ATOM 1704 C C . GLU A 1 218 ? 42.513 5.946 -51.171 1.00 96.56 218 GLU A C 1
ATOM 1706 O O . GLU A 1 218 ? 43.414 6.056 -52.002 1.00 96.56 218 GLU A O 1
ATOM 1711 N N . PHE A 1 219 ? 41.231 5.911 -51.553 1.00 93.88 219 PHE A N 1
ATOM 1712 C CA . PHE A 1 219 ? 40.847 6.010 -52.964 1.00 93.88 219 PHE A CA 1
ATOM 1713 C C . PHE A 1 219 ? 41.257 7.344 -53.601 1.00 93.88 219 PHE A C 1
ATOM 1715 O O . PHE A 1 219 ? 41.557 7.391 -54.798 1.00 93.88 219 PHE A O 1
ATOM 1722 N N . ARG A 1 220 ? 41.269 8.442 -52.835 1.00 94.81 220 ARG A N 1
ATOM 1723 C CA . ARG A 1 220 ? 41.746 9.741 -53.326 1.00 94.81 220 ARG A CA 1
ATOM 1724 C C . ARG A 1 220 ? 43.247 9.701 -53.604 1.00 94.81 220 ARG A C 1
ATOM 1726 O O . ARG A 1 220 ? 43.654 10.172 -54.663 1.00 94.81 220 ARG A O 1
ATOM 1733 N N . GLU A 1 221 ? 44.038 9.141 -52.694 1.00 95.88 221 GLU A N 1
ATOM 1734 C CA . GLU A 1 221 ? 45.486 8.975 -52.865 1.00 95.88 221 GLU A CA 1
ATOM 1735 C C . GLU A 1 221 ? 45.804 8.088 -54.074 1.00 95.88 221 GLU A C 1
ATOM 1737 O O . GLU A 1 221 ? 46.583 8.490 -54.938 1.00 95.88 221 GLU A O 1
ATOM 1742 N N . GLN A 1 222 ? 45.112 6.950 -54.213 1.00 93.94 222 GLN A N 1
ATOM 1743 C CA . GLN A 1 222 ? 45.239 6.071 -55.381 1.00 93.94 222 GLN A CA 1
ATOM 1744 C C . GLN A 1 222 ? 44.918 6.803 -56.695 1.00 93.94 222 GLN A C 1
ATOM 1746 O O . GLN A 1 222 ? 45.593 6.606 -57.705 1.00 93.94 222 GLN A O 1
ATOM 1751 N N . MET A 1 223 ? 43.903 7.675 -56.714 1.00 92.62 223 MET A N 1
ATOM 1752 C CA . MET A 1 223 ? 43.602 8.474 -57.907 1.00 92.62 223 MET A CA 1
ATOM 1753 C C . MET A 1 223 ? 44.685 9.505 -58.237 1.00 92.62 223 MET A C 1
ATOM 1755 O O . MET A 1 223 ? 44.915 9.755 -59.421 1.00 92.62 223 MET A O 1
ATOM 1759 N N . GLU A 1 224 ? 45.326 10.121 -57.242 1.00 94.88 224 GLU A N 1
ATOM 1760 C CA . GLU A 1 224 ? 46.456 11.024 -57.498 1.00 94.88 224 GLU A CA 1
ATOM 1761 C C . GLU A 1 224 ? 47.663 10.266 -58.056 1.00 94.88 224 GLU A C 1
ATOM 1763 O O . GLU A 1 224 ? 48.234 10.695 -59.056 1.00 94.88 224 GLU A O 1
ATOM 1768 N N . GLU A 1 225 ? 47.974 9.079 -57.529 1.00 96.12 225 GLU A N 1
ATOM 1769 C CA . GLU A 1 225 ? 49.032 8.230 -58.093 1.00 96.12 225 GLU A CA 1
ATOM 1770 C C . GLU A 1 225 ? 48.752 7.875 -59.565 1.00 96.12 225 GLU A C 1
ATOM 1772 O O . GLU A 1 225 ? 49.631 7.977 -60.425 1.00 96.12 225 GLU A O 1
ATOM 1777 N N . VAL A 1 226 ? 47.505 7.524 -59.898 1.00 94.94 226 VAL A N 1
ATOM 1778 C CA . VAL A 1 226 ? 47.110 7.255 -61.290 1.00 94.94 226 VAL A CA 1
ATOM 1779 C C . VAL A 1 226 ? 47.282 8.494 -62.172 1.00 94.94 226 VAL A C 1
ATOM 1781 O O . VAL A 1 226 ? 47.752 8.367 -63.306 1.00 94.94 226 VAL A O 1
ATOM 1784 N N . LYS A 1 227 ? 46.931 9.691 -61.687 1.00 94.25 227 LYS A N 1
ATOM 1785 C CA . LYS A 1 227 ? 47.149 10.938 -62.440 1.00 94.25 227 LYS A CA 1
ATOM 1786 C C . LYS A 1 227 ? 48.631 11.175 -62.713 1.00 94.25 227 LYS A C 1
ATOM 1788 O O . LYS A 1 227 ? 48.969 11.521 -63.845 1.00 94.25 227 LYS A O 1
ATOM 1793 N N . ASP A 1 228 ? 49.496 10.945 -61.731 1.00 94.81 228 ASP A N 1
ATOM 1794 C CA . ASP A 1 228 ? 50.946 11.084 -61.890 1.00 94.81 228 ASP A CA 1
ATOM 1795 C C . ASP A 1 228 ? 51.497 10.088 -62.919 1.00 94.81 228 ASP A C 1
ATOM 1797 O O . ASP A 1 228 ? 52.284 10.458 -63.796 1.00 94.81 228 ASP A O 1
ATOM 1801 N N . ILE A 1 229 ? 51.038 8.832 -62.885 1.00 93.62 229 ILE A N 1
ATOM 1802 C CA . ILE A 1 229 ? 51.391 7.822 -63.893 1.00 93.62 229 ILE A CA 1
ATOM 1803 C C . ILE A 1 229 ? 50.965 8.283 -65.293 1.00 93.62 229 ILE A C 1
ATOM 1805 O O . ILE A 1 229 ? 51.756 8.205 -66.235 1.00 93.62 229 ILE A O 1
ATOM 1809 N N . VAL A 1 230 ? 49.739 8.793 -65.444 1.00 94.19 230 VAL A N 1
ATOM 1810 C CA . VAL A 1 230 ? 49.227 9.296 -66.729 1.00 94.19 230 VAL A CA 1
ATOM 1811 C C . VAL A 1 230 ? 50.038 10.497 -67.222 1.00 94.19 230 VAL A C 1
ATOM 1813 O O . VAL A 1 230 ? 50.370 10.552 -68.407 1.00 94.19 230 VAL A O 1
ATOM 1816 N N . ALA A 1 231 ? 50.399 11.432 -66.340 1.00 93.19 231 ALA A N 1
ATOM 1817 C CA . ALA A 1 231 ? 51.227 12.585 -66.690 1.00 93.19 231 ALA A CA 1
ATOM 1818 C C . ALA A 1 231 ? 52.616 12.153 -67.193 1.00 93.19 231 ALA A C 1
ATOM 1820 O O . ALA A 1 231 ? 53.051 12.593 -68.260 1.00 93.19 231 ALA A O 1
ATOM 1821 N N . ASN A 1 232 ? 53.267 11.224 -66.487 1.00 96.06 232 ASN A N 1
ATOM 1822 C CA . ASN A 1 232 ? 54.565 10.670 -66.878 1.00 96.06 232 ASN A CA 1
ATOM 1823 C C . ASN A 1 232 ? 54.495 9.904 -68.209 1.00 96.06 232 ASN A C 1
ATOM 1825 O O . ASN A 1 232 ? 55.386 10.026 -69.052 1.00 96.06 232 ASN A O 1
ATOM 1829 N N . LEU A 1 233 ? 53.427 9.130 -68.429 1.00 94.50 233 LEU A N 1
ATOM 1830 C CA . LEU A 1 233 ? 53.190 8.444 -69.700 1.00 94.50 233 LEU A CA 1
ATOM 1831 C C . LEU A 1 233 ? 53.002 9.445 -70.842 1.00 94.50 233 LEU A C 1
ATOM 1833 O O . LEU A 1 233 ? 53.629 9.282 -71.888 1.00 94.50 233 LEU A O 1
ATOM 1837 N N . SER A 1 234 ? 52.207 10.497 -70.639 1.00 92.50 234 SER A N 1
ATOM 1838 C CA . SER A 1 234 ? 52.035 11.567 -71.628 1.00 92.50 234 SER A CA 1
ATOM 1839 C C . SER A 1 234 ? 53.374 12.213 -71.981 1.00 92.50 234 SER A C 1
ATOM 1841 O O . SER A 1 234 ? 53.690 12.365 -73.158 1.00 92.50 234 SER A O 1
ATOM 1843 N N . GLU A 1 235 ? 54.206 12.513 -70.980 1.00 93.00 235 GLU A N 1
ATOM 1844 C CA . GLU A 1 235 ? 55.543 13.058 -71.215 1.00 93.00 235 GLU A CA 1
ATOM 1845 C C . GLU A 1 235 ? 56.432 12.077 -71.997 1.00 93.00 235 GLU A C 1
ATOM 1847 O O . GLU A 1 235 ? 57.168 12.478 -72.901 1.00 93.00 235 GLU A O 1
ATOM 1852 N N . SER A 1 236 ? 56.359 10.779 -71.690 1.00 90.75 236 SER A N 1
ATOM 1853 C CA . SER A 1 236 ? 57.112 9.750 -72.416 1.00 90.75 236 SER A CA 1
ATOM 1854 C C . SER A 1 236 ? 56.701 9.655 -73.891 1.00 90.75 236 SER A C 1
ATOM 1856 O O . SER A 1 236 ? 57.566 9.524 -74.758 1.00 90.75 236 SER A O 1
ATOM 1858 N N . VAL A 1 237 ? 55.404 9.798 -74.186 1.00 92.50 237 VAL A N 1
ATOM 1859 C CA . VAL A 1 237 ? 54.863 9.817 -75.551 1.00 92.50 237 VAL A CA 1
ATOM 1860 C C . VAL A 1 237 ? 55.312 11.075 -76.288 1.00 92.50 237 VAL A C 1
ATOM 1862 O O . VAL A 1 237 ? 55.795 10.966 -77.412 1.00 92.50 237 VAL A O 1
ATOM 1865 N N . ASP A 1 238 ? 55.241 12.248 -75.655 1.00 91.56 238 ASP A N 1
ATOM 1866 C CA . ASP A 1 238 ? 55.725 13.503 -76.243 1.00 91.56 238 ASP A CA 1
ATOM 1867 C C . ASP A 1 238 ? 57.223 13.437 -76.562 1.00 91.56 238 ASP A C 1
ATOM 1869 O O . ASP A 1 238 ? 57.667 13.872 -77.629 1.00 91.56 238 ASP A O 1
ATOM 1873 N N . ARG A 1 239 ? 58.023 12.863 -75.653 1.00 91.31 239 ARG A N 1
ATOM 1874 C CA . ARG A 1 239 ? 59.455 12.622 -75.877 1.00 91.31 239 ARG A CA 1
ATOM 1875 C C . ARG A 1 239 ? 59.676 11.685 -77.060 1.00 91.31 239 ARG A C 1
ATOM 1877 O O . ARG A 1 239 ? 60.511 11.988 -77.910 1.00 91.31 239 ARG A O 1
ATOM 1884 N N . LEU A 1 240 ? 58.931 10.583 -77.141 1.00 91.25 240 LEU A N 1
ATOM 1885 C CA . LEU A 1 240 ? 59.031 9.639 -78.252 1.00 91.25 240 LEU A CA 1
ATOM 1886 C C . LEU A 1 240 ? 58.654 10.302 -79.582 1.00 91.25 240 LEU A C 1
ATOM 1888 O O . LEU A 1 240 ? 59.402 10.181 -80.544 1.00 91.25 240 LEU A O 1
ATOM 1892 N N . ALA A 1 241 ? 57.562 11.069 -79.620 1.00 87.56 241 ALA A N 1
ATOM 1893 C CA . ALA A 1 241 ? 57.122 11.796 -80.807 1.00 87.56 241 ALA A CA 1
ATOM 1894 C C . ALA A 1 241 ? 58.177 12.800 -81.303 1.00 87.56 241 ALA A C 1
ATOM 1896 O O . ALA A 1 241 ? 58.391 12.923 -82.513 1.00 87.56 241 ALA A O 1
ATOM 1897 N N . ARG A 1 242 ? 58.876 13.484 -80.384 1.00 88.00 242 ARG A N 1
ATOM 1898 C CA . ARG A 1 242 ? 60.025 14.344 -80.723 1.00 88.00 242 ARG A CA 1
ATOM 1899 C C . ARG A 1 242 ? 61.169 13.542 -81.327 1.00 88.00 242 ARG A C 1
ATOM 1901 O O . ARG A 1 242 ? 61.615 13.889 -82.411 1.00 88.00 242 ARG A O 1
ATOM 1908 N N . VAL A 1 243 ? 61.581 12.444 -80.688 1.00 88.69 243 VAL A N 1
ATOM 1909 C CA . VAL A 1 243 ? 62.638 11.560 -81.212 1.00 88.69 243 VAL A CA 1
ATOM 1910 C C . VAL A 1 243 ? 62.278 11.032 -82.603 1.00 88.69 243 VAL A C 1
ATOM 1912 O O . VAL A 1 243 ? 63.118 11.031 -83.498 1.00 88.69 243 VAL A O 1
ATOM 1915 N N . THR A 1 244 ? 61.028 10.619 -82.821 1.00 84.94 244 THR A N 1
ATOM 1916 C CA . THR A 1 244 ? 60.557 10.161 -84.133 1.00 84.94 244 THR A CA 1
ATOM 1917 C C . THR A 1 244 ? 60.581 11.284 -85.170 1.00 84.94 244 THR A C 1
ATOM 1919 O O . THR A 1 244 ? 61.018 11.055 -86.295 1.00 84.94 244 THR A O 1
ATOM 1922 N N . SER A 1 245 ? 60.162 12.498 -84.801 1.00 82.00 245 SER A N 1
ATOM 1923 C CA . SER A 1 245 ? 60.212 13.671 -85.687 1.00 82.00 245 SER A CA 1
ATOM 1924 C C . SER A 1 245 ? 61.650 14.066 -86.037 1.00 82.00 245 SER A C 1
ATOM 1926 O O . SER A 1 245 ? 61.941 14.352 -87.197 1.00 82.00 245 SER A O 1
ATOM 1928 N N . ASP A 1 246 ? 62.561 14.033 -85.063 1.00 85.69 246 ASP A N 1
ATOM 1929 C CA . ASP A 1 246 ? 63.989 14.297 -85.262 1.00 85.69 246 ASP A CA 1
ATOM 1930 C C . ASP A 1 246 ? 64.620 13.250 -86.191 1.00 85.69 246 ASP A C 1
ATOM 1932 O O . ASP A 1 246 ? 65.385 13.601 -87.090 1.00 85.69 246 ASP A O 1
ATOM 1936 N N . LEU A 1 247 ? 64.256 11.972 -86.036 1.00 79.88 247 LEU A N 1
ATOM 1937 C CA . LEU A 1 247 ? 64.709 10.886 -86.907 1.00 79.88 247 LEU A CA 1
ATOM 1938 C C . LEU A 1 247 ? 64.162 11.025 -88.336 1.00 79.88 247 LEU A C 1
ATOM 1940 O O . LEU A 1 247 ? 64.906 10.834 -89.296 1.00 79.88 247 LEU A O 1
ATOM 1944 N N . ALA A 1 248 ? 62.884 11.382 -88.489 1.00 76.88 248 ALA A N 1
ATOM 1945 C CA . ALA A 1 248 ? 62.282 11.653 -89.794 1.00 76.88 248 ALA A CA 1
ATOM 1946 C C . ALA A 1 248 ? 62.989 12.823 -90.493 1.00 76.88 248 ALA A C 1
ATOM 1948 O O . ALA A 1 248 ? 63.348 12.723 -91.664 1.00 76.88 248 ALA A O 1
ATOM 1949 N N . ARG A 1 249 ? 63.292 13.890 -89.749 1.00 73.31 249 ARG A N 1
ATOM 1950 C CA . ARG A 1 249 ? 64.035 15.045 -90.257 1.00 73.31 249 ARG A CA 1
ATOM 1951 C C . ARG A 1 249 ? 65.483 14.704 -90.620 1.00 73.31 249 ARG A C 1
ATOM 1953 O O . ARG A 1 249 ? 65.985 15.206 -91.621 1.00 73.31 249 ARG A O 1
ATOM 1960 N N . ALA A 1 250 ? 66.157 13.856 -89.841 1.00 74.06 250 ALA A N 1
ATOM 1961 C CA . ALA A 1 250 ? 67.490 13.352 -90.177 1.00 74.06 250 ALA A CA 1
ATOM 1962 C C . ALA A 1 250 ? 67.460 12.524 -91.474 1.00 74.06 250 ALA A C 1
ATOM 1964 O O . ALA A 1 250 ? 68.293 12.724 -92.354 1.00 74.06 250 ALA A O 1
ATOM 1965 N N . ARG A 1 251 ? 66.438 11.676 -91.642 1.00 67.12 251 ARG A N 1
ATOM 1966 C CA . ARG A 1 251 ? 66.214 10.884 -92.859 1.00 67.12 251 ARG A CA 1
ATOM 1967 C C . ARG A 1 251 ? 65.923 11.754 -94.089 1.00 67.12 251 ARG A C 1
ATOM 1969 O O . ARG A 1 251 ? 66.431 11.462 -95.166 1.00 67.12 251 ARG A O 1
ATOM 1976 N N . GLU A 1 252 ? 65.149 12.828 -93.948 1.00 62.34 252 GLU A N 1
ATOM 1977 C CA . GLU A 1 252 ? 64.921 13.810 -95.022 1.00 62.34 252 GLU A CA 1
ATOM 1978 C C . GLU A 1 252 ? 66.181 14.635 -95.341 1.00 62.34 252 GLU A C 1
ATOM 1980 O O . GLU A 1 252 ? 66.413 14.983 -96.498 1.00 62.34 252 GLU A O 1
ATOM 1985 N N . GLY A 1 253 ? 67.027 14.906 -94.341 1.00 58.72 253 GLY A N 1
ATOM 1986 C CA . GLY A 1 253 ? 68.337 15.539 -94.522 1.00 58.72 253 GLY A CA 1
ATOM 1987 C C . GLY A 1 253 ? 69.320 14.683 -95.328 1.00 58.72 253 GLY A C 1
ATOM 1988 O O . GLY A 1 253 ? 70.038 15.216 -96.172 1.00 58.72 253 GLY A O 1
ATOM 1989 N N . ASP A 1 254 ? 69.290 13.362 -95.141 1.00 53.09 254 ASP A N 1
ATOM 1990 C CA . ASP A 1 254 ? 70.101 12.405 -95.908 1.00 53.09 254 ASP A CA 1
ATOM 1991 C C . ASP A 1 254 ? 69.523 12.107 -97.309 1.00 53.09 254 ASP A C 1
ATOM 1993 O O . ASP A 1 254 ? 70.235 11.633 -98.198 1.00 53.09 254 ASP A O 1
ATOM 1997 N N . SER A 1 255 ? 68.247 12.432 -97.552 1.00 46.28 255 SER A N 1
ATOM 1998 C CA . SER A 1 255 ? 67.559 12.184 -98.828 1.00 46.28 255 SER A CA 1
ATOM 1999 C C . SER A 1 255 ? 67.979 13.120 -99.971 1.00 46.28 255 SER A C 1
ATOM 2001 O O . SER A 1 255 ? 67.658 12.834 -101.123 1.00 46.28 255 SER A O 1
ATOM 2003 N N . TRP A 1 256 ? 68.714 14.206 -99.708 1.00 46.50 256 TRP A N 1
ATOM 2004 C CA . TRP A 1 256 ? 69.223 15.102 -100.762 1.00 46.50 256 TRP A CA 1
ATOM 2005 C C . TRP A 1 256 ? 70.525 14.617 -101.422 1.00 46.50 256 TRP A C 1
ATOM 2007 O O . TRP A 1 256 ? 71.029 15.289 -102.316 1.00 46.50 256 TRP A O 1
ATOM 2017 N N . ASN A 1 257 ? 71.064 13.460 -101.015 1.00 48.56 257 ASN A N 1
ATOM 2018 C CA . ASN A 1 257 ? 72.362 12.957 -101.488 1.00 48.56 257 ASN A CA 1
ATOM 2019 C C . ASN A 1 257 ? 72.312 11.593 -102.193 1.00 48.56 257 ASN A C 1
ATOM 2021 O O . ASN A 1 257 ? 73.345 10.941 -102.353 1.00 48.56 257 ASN A O 1
ATOM 2025 N N . ARG A 1 258 ? 71.134 11.146 -102.638 1.00 42.41 258 ARG A N 1
ATOM 2026 C CA . ARG A 1 258 ? 71.011 9.909 -103.414 1.00 42.41 258 ARG A CA 1
ATOM 2027 C C . ARG A 1 258 ? 70.230 10.167 -104.692 1.00 42.41 258 ARG A C 1
ATOM 2029 O O . ARG A 1 258 ? 69.022 9.963 -104.753 1.00 42.41 258 ARG A O 1
ATOM 2036 N N . GLU A 1 259 ? 70.956 10.654 -105.697 1.00 38.06 259 GLU A N 1
ATOM 2037 C CA . GLU A 1 259 ? 70.521 10.552 -107.084 1.00 38.06 259 GLU A CA 1
ATOM 2038 C C . GLU A 1 259 ? 70.164 9.096 -107.391 1.00 38.06 259 GLU A C 1
ATOM 2040 O O . GLU A 1 259 ? 70.823 8.138 -106.977 1.00 38.06 259 GLU A O 1
ATOM 2045 N N . SER A 1 260 ? 69.013 9.002 -108.032 1.00 43.03 260 SER A N 1
ATOM 2046 C CA . SER A 1 260 ? 68.208 7.828 -108.265 1.00 43.03 260 SER A CA 1
ATOM 2047 C C . SER A 1 260 ? 68.725 7.082 -109.486 1.00 43.03 260 SER A C 1
ATOM 2049 O O . SER A 1 260 ? 68.420 7.484 -110.600 1.00 43.03 260 SER A O 1
ATOM 2051 N N . ASP A 1 261 ? 69.416 5.971 -109.260 1.00 43.53 261 ASP A N 1
ATOM 2052 C CA . ASP A 1 261 ? 69.583 4.896 -110.235 1.00 43.53 261 ASP A CA 1
ATOM 2053 C C . ASP A 1 261 ? 69.324 3.576 -109.503 1.00 43.53 261 ASP A C 1
ATOM 2055 O O . ASP A 1 261 ? 70.069 3.205 -108.592 1.00 43.53 261 ASP A O 1
ATOM 2059 N N . GLY A 1 262 ? 68.255 2.873 -109.877 1.00 41.94 262 GLY A N 1
ATOM 2060 C CA . GLY A 1 262 ? 68.028 1.502 -109.430 1.00 41.94 262 GLY A CA 1
ATOM 2061 C C . GLY A 1 262 ? 66.565 1.164 -109.202 1.00 41.94 262 GLY A C 1
ATOM 2062 O O . GLY A 1 262 ? 66.010 1.480 -108.153 1.00 41.94 262 GLY A O 1
ATOM 2063 N N . ASP A 1 263 ? 65.990 0.471 -110.182 1.00 49.72 263 ASP A N 1
ATOM 2064 C CA . ASP A 1 263 ? 64.853 -0.431 -110.023 1.00 49.72 263 ASP A CA 1
ATOM 2065 C C . ASP A 1 263 ? 64.995 -1.251 -108.728 1.00 49.72 263 ASP A C 1
ATOM 2067 O O . ASP A 1 263 ? 66.009 -1.929 -108.544 1.00 49.72 263 ASP A O 1
ATOM 2071 N N . PHE A 1 264 ? 64.007 -1.195 -107.829 1.00 43.75 264 PHE A N 1
ATOM 2072 C CA . PHE A 1 264 ? 63.958 -2.116 -106.693 1.00 43.75 264 PHE A CA 1
ATOM 2073 C C . PHE A 1 26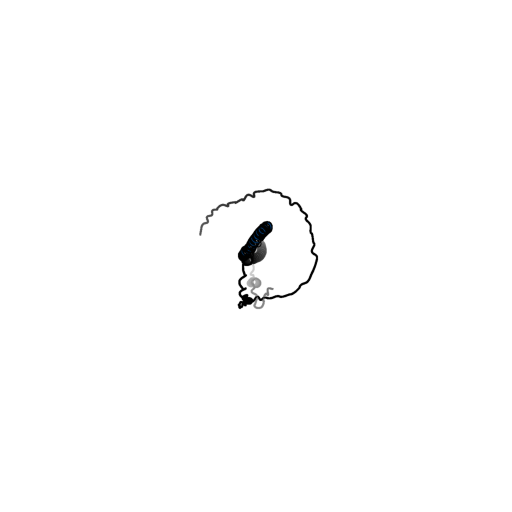4 ? 62.538 -2.270 -106.131 1.00 43.75 264 PHE A C 1
ATOM 2075 O O . PHE A 1 264 ? 62.053 -1.441 -105.367 1.00 43.75 264 PHE A O 1
ATOM 2082 N N . ASP A 1 265 ? 61.908 -3.341 -106.605 1.00 45.81 265 ASP A N 1
ATOM 2083 C CA . ASP A 1 265 ? 61.050 -4.302 -105.915 1.00 45.81 265 ASP A CA 1
ATOM 2084 C C . ASP A 1 265 ? 59.910 -3.799 -105.010 1.00 45.81 265 ASP A C 1
ATOM 2086 O O . ASP A 1 265 ? 60.082 -3.279 -103.909 1.00 45.81 265 ASP A O 1
ATOM 2090 N N . GLU A 1 266 ? 58.706 -4.088 -105.505 1.00 49.16 266 GLU A N 1
ATOM 2091 C CA . GLU A 1 266 ? 57.449 -4.292 -104.791 1.00 49.16 266 GLU A CA 1
ATOM 2092 C C . GLU A 1 266 ? 57.672 -5.284 -103.632 1.00 49.16 266 GLU A C 1
ATOM 2094 O O . GLU A 1 266 ? 57.617 -6.500 -103.807 1.00 49.16 266 GLU A O 1
ATOM 2099 N N . TYR A 1 267 ? 58.009 -4.762 -102.451 1.00 53.56 267 TYR A N 1
ATOM 2100 C CA . TYR A 1 267 ? 58.035 -5.539 -101.217 1.00 53.56 267 TYR A CA 1
ATOM 2101 C C . TYR A 1 267 ? 56.657 -5.496 -100.564 1.00 53.56 267 TYR A C 1
ATOM 2103 O O . TYR A 1 267 ? 56.128 -4.426 -100.268 1.00 53.56 267 TYR A O 1
ATOM 2111 N N . ASP A 1 268 ? 56.115 -6.689 -100.332 1.00 57.66 268 ASP A N 1
ATOM 2112 C CA . ASP A 1 268 ? 54.911 -6.990 -99.563 1.00 57.66 268 ASP A CA 1
ATOM 2113 C C . ASP A 1 268 ? 54.973 -6.370 -98.143 1.00 57.66 268 ASP A C 1
ATOM 2115 O O . ASP A 1 268 ? 55.386 -7.009 -97.175 1.00 57.66 268 ASP A O 1
ATOM 2119 N N . GLU A 1 269 ? 54.585 -5.100 -97.995 1.00 56.22 269 GLU A N 1
ATOM 2120 C CA . GLU A 1 269 ? 54.503 -4.397 -96.698 1.00 56.22 269 GLU A CA 1
ATOM 2121 C C . GLU A 1 269 ? 53.207 -4.706 -95.914 1.00 56.22 269 GLU A C 1
ATOM 2123 O O . GLU A 1 269 ? 53.060 -4.300 -94.756 1.00 56.22 269 GLU A O 1
ATOM 2128 N N . ASP A 1 270 ? 52.285 -5.486 -96.486 1.00 57.19 270 ASP A N 1
ATOM 2129 C CA . ASP A 1 270 ? 50.982 -5.788 -95.874 1.00 57.19 270 ASP A CA 1
ATOM 2130 C C . ASP A 1 270 ? 51.063 -6.800 -94.705 1.00 57.19 270 ASP A C 1
ATOM 2132 O O . ASP A 1 270 ? 50.161 -6.881 -93.864 1.00 57.19 270 ASP A O 1
ATOM 2136 N N . ASP A 1 271 ? 52.172 -7.531 -94.567 1.00 63.53 271 ASP A N 1
ATOM 2137 C CA . ASP A 1 271 ? 52.291 -8.637 -93.608 1.00 63.53 271 ASP A CA 1
ATOM 2138 C C . ASP A 1 271 ? 52.535 -8.186 -92.158 1.00 63.53 271 ASP A C 1
ATOM 2140 O O . ASP A 1 271 ? 52.138 -8.862 -91.194 1.00 63.53 271 ASP A O 1
ATOM 2144 N N . GLU A 1 272 ? 53.232 -7.063 -91.967 1.00 67.50 272 GLU A N 1
ATOM 2145 C CA . GLU A 1 272 ? 53.697 -6.643 -90.642 1.00 67.50 272 GLU A CA 1
ATOM 2146 C C . GLU A 1 272 ? 52.631 -5.854 -89.875 1.00 67.50 272 GLU A C 1
ATOM 2148 O O . GLU A 1 272 ? 52.448 -6.069 -88.666 1.00 67.50 272 GLU A O 1
ATOM 2153 N N . TYR A 1 273 ? 51.850 -5.026 -90.579 1.00 74.31 273 TYR A N 1
ATOM 2154 C CA . TYR A 1 273 ? 50.704 -4.333 -89.994 1.00 74.31 273 TYR A CA 1
ATOM 2155 C C . TYR A 1 273 ? 49.661 -5.337 -89.492 1.00 74.31 273 TYR A C 1
ATOM 2157 O O . TYR A 1 273 ? 49.242 -5.282 -88.333 1.00 74.31 273 TYR A O 1
ATOM 2165 N N . ASP A 1 274 ? 49.336 -6.341 -90.306 1.00 76.69 274 ASP A N 1
ATOM 2166 C CA . ASP A 1 274 ? 48.378 -7.391 -89.963 1.00 76.69 274 ASP A CA 1
ATOM 2167 C C . ASP A 1 274 ? 48.826 -8.254 -88.780 1.00 76.69 274 ASP A C 1
ATOM 2169 O O . ASP A 1 274 ? 48.021 -8.654 -87.922 1.00 76.69 274 ASP A O 1
ATOM 2173 N N . ARG A 1 275 ? 50.128 -8.545 -88.702 1.00 76.44 275 ARG A N 1
ATOM 2174 C CA . ARG A 1 275 ? 50.703 -9.329 -87.607 1.00 76.44 275 ARG A CA 1
ATOM 2175 C C . ARG A 1 275 ? 50.677 -8.552 -86.291 1.00 76.44 275 ARG A C 1
ATOM 2177 O O . ARG A 1 275 ? 50.390 -9.149 -85.248 1.00 76.44 275 ARG A O 1
ATOM 2184 N N . ASN A 1 276 ? 50.936 -7.247 -86.323 1.00 78.44 276 ASN A N 1
ATOM 2185 C CA . ASN A 1 276 ? 50.881 -6.399 -85.132 1.00 78.44 276 ASN A CA 1
ATOM 2186 C C . ASN A 1 276 ? 49.443 -6.086 -84.711 1.00 78.44 276 ASN A C 1
ATOM 2188 O O . ASN A 1 276 ? 49.128 -6.208 -83.526 1.00 78.44 276 ASN A O 1
ATOM 2192 N N . HIS A 1 277 ? 48.542 -5.831 -85.659 1.00 79.25 277 HIS A N 1
ATOM 2193 C CA . HIS A 1 277 ? 47.114 -5.670 -85.396 1.00 79.25 277 HIS A CA 1
ATOM 2194 C C . HIS A 1 277 ? 46.547 -6.925 -84.702 1.00 79.25 277 HIS A C 1
ATOM 2196 O O . HIS A 1 277 ? 45.969 -6.839 -83.621 1.00 79.25 277 HIS A O 1
ATOM 2202 N N . ARG A 1 278 ? 46.856 -8.139 -85.190 1.00 79.12 278 ARG A N 1
ATOM 2203 C CA . ARG A 1 278 ? 46.450 -9.389 -84.508 1.00 79.12 278 ARG A CA 1
ATOM 2204 C C . ARG A 1 278 ? 46.974 -9.526 -83.076 1.00 79.12 278 ARG A C 1
ATOM 2206 O O . ARG A 1 278 ? 46.271 -10.097 -82.240 1.00 79.12 278 ARG A O 1
ATOM 2213 N N . LYS A 1 279 ? 48.182 -9.042 -82.772 1.00 80.62 279 LYS A N 1
ATOM 2214 C CA . LYS A 1 279 ? 48.732 -9.071 -81.403 1.00 80.62 279 LYS A CA 1
ATOM 2215 C C . LYS A 1 279 ? 47.997 -8.095 -80.484 1.00 80.62 279 LYS A C 1
ATOM 2217 O O . LYS A 1 279 ? 47.644 -8.480 -79.371 1.00 80.62 279 LYS A O 1
ATOM 2222 N N . VAL A 1 280 ? 47.704 -6.887 -80.966 1.00 79.31 280 VAL A N 1
ATOM 2223 C CA . VAL A 1 280 ? 46.959 -5.865 -80.214 1.00 79.31 280 VAL A CA 1
ATOM 2224 C C . VAL A 1 280 ? 45.523 -6.321 -79.942 1.00 79.31 280 VAL A C 1
ATOM 2226 O O . VAL A 1 280 ? 45.094 -6.293 -78.790 1.00 79.31 280 VAL A O 1
ATOM 2229 N N . GLN A 1 281 ? 44.801 -6.851 -80.939 1.00 74.88 281 GLN A N 1
ATOM 2230 C CA . GLN A 1 281 ? 43.466 -7.422 -80.704 1.00 74.88 281 GLN A CA 1
ATOM 2231 C C . GLN A 1 281 ? 43.491 -8.589 -79.708 1.00 74.88 281 GLN A C 1
ATOM 2233 O O . GLN A 1 281 ? 42.560 -8.732 -78.914 1.00 74.88 281 GLN A O 1
ATOM 2238 N N . ARG A 1 282 ? 44.534 -9.432 -79.728 1.00 78.00 282 ARG A N 1
ATOM 2239 C CA . ARG A 1 282 ? 44.665 -10.550 -78.781 1.00 78.00 282 ARG A CA 1
ATOM 2240 C C . ARG A 1 282 ? 44.829 -10.041 -77.346 1.00 78.00 282 ARG A C 1
ATOM 2242 O O . ARG A 1 282 ? 44.114 -10.514 -76.471 1.00 78.00 282 ARG A O 1
ATOM 2249 N N . PHE A 1 283 ? 45.676 -9.034 -77.142 1.00 74.38 283 PHE A N 1
ATOM 2250 C CA . PHE A 1 283 ? 45.866 -8.386 -75.843 1.00 74.38 283 PHE A CA 1
ATOM 2251 C C . PHE A 1 283 ? 44.586 -7.697 -75.337 1.00 74.38 283 PHE A C 1
ATOM 2253 O O . PHE A 1 283 ? 44.202 -7.872 -74.184 1.00 74.38 283 PHE A O 1
A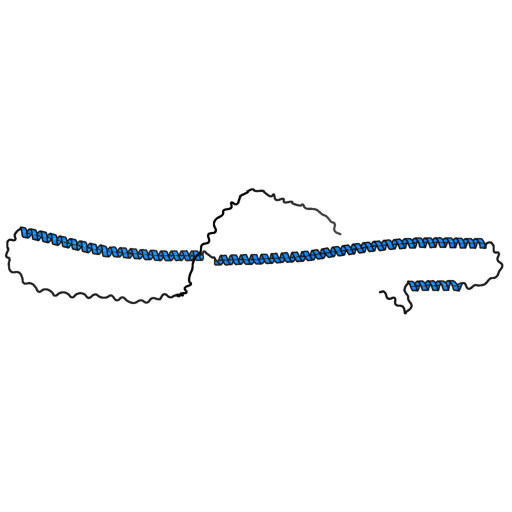TOM 2260 N N . ILE A 1 284 ? 43.864 -6.978 -76.206 1.00 72.88 284 ILE A N 1
ATOM 2261 C CA . ILE A 1 284 ? 42.584 -6.344 -75.848 1.00 72.88 284 ILE A CA 1
ATOM 2262 C C . ILE A 1 284 ? 41.545 -7.396 -75.435 1.00 72.88 284 ILE A C 1
ATOM 2264 O O . ILE A 1 284 ? 40.845 -7.204 -74.442 1.00 72.88 284 ILE A O 1
ATOM 2268 N N . ASN A 1 285 ? 41.443 -8.518 -76.153 1.00 70.00 285 ASN A N 1
ATOM 2269 C CA . ASN A 1 285 ? 40.499 -9.589 -75.813 1.00 70.00 285 ASN A CA 1
ATOM 2270 C C . ASN A 1 285 ? 40.850 -10.293 -74.492 1.00 70.00 285 ASN A C 1
ATOM 2272 O O . ASN A 1 285 ? 39.946 -10.678 -73.750 1.00 70.00 285 ASN A O 1
ATOM 2276 N N . GLU A 1 286 ? 42.142 -10.428 -74.190 1.00 72.00 286 GLU A N 1
ATOM 2277 C CA . GLU A 1 286 ? 42.647 -10.980 -72.930 1.00 72.00 286 GLU A CA 1
ATOM 2278 C C . GLU A 1 286 ? 42.348 -10.047 -71.742 1.00 72.00 286 GLU A C 1
ATOM 2280 O O . GLU A 1 286 ? 41.844 -10.503 -70.719 1.00 72.00 286 GLU A O 1
ATOM 2285 N N . MET A 1 287 ? 42.529 -8.732 -71.913 1.00 63.59 287 MET A N 1
ATOM 2286 C CA . MET A 1 287 ? 42.271 -7.718 -70.876 1.00 63.59 287 MET A CA 1
ATOM 2287 C C . MET A 1 287 ? 40.781 -7.406 -70.663 1.00 63.59 287 MET A C 1
ATOM 2289 O O . MET A 1 287 ? 40.368 -7.077 -69.555 1.00 63.59 287 MET A O 1
ATOM 2293 N N . THR A 1 288 ? 39.949 -7.510 -71.704 1.00 64.50 288 THR A N 1
ATOM 2294 C CA . THR A 1 288 ? 38.500 -7.225 -71.621 1.00 64.50 288 THR A CA 1
ATOM 2295 C C . THR A 1 288 ? 37.650 -8.449 -71.260 1.00 64.50 288 THR A C 1
ATOM 2297 O O . THR A 1 288 ? 36.422 -8.361 -71.233 1.00 64.50 288 THR A O 1
ATOM 2300 N N . GLY A 1 289 ? 38.273 -9.596 -70.960 1.00 61.22 289 GLY A N 1
ATOM 2301 C CA . GLY A 1 289 ? 37.589 -10.769 -70.405 1.00 61.22 289 GLY A CA 1
ATOM 2302 C C . GLY A 1 289 ? 36.726 -11.562 -71.393 1.00 61.22 289 GLY A C 1
ATOM 2303 O O . GLY A 1 289 ? 35.943 -12.414 -70.972 1.00 61.22 289 GLY A O 1
ATOM 2304 N N . LYS A 1 290 ? 36.868 -11.350 -72.709 1.00 56.84 290 LYS A N 1
ATOM 2305 C CA . LYS A 1 290 ? 36.254 -12.216 -73.733 1.00 56.84 290 LYS A CA 1
ATOM 2306 C C . LYS A 1 290 ? 37.121 -13.458 -73.954 1.00 56.84 290 LYS A C 1
ATOM 2308 O O . LYS A 1 290 ? 37.730 -13.639 -75.006 1.00 56.84 290 LYS A O 1
ATOM 2313 N N . LEU A 1 291 ? 37.190 -14.317 -72.942 1.00 56.53 291 LEU A N 1
ATOM 2314 C CA . LEU A 1 291 ? 37.819 -15.630 -73.065 1.00 56.53 291 LEU A CA 1
ATOM 2315 C C . LEU A 1 291 ? 37.025 -16.509 -74.047 1.00 56.53 291 LEU A C 1
ATOM 2317 O O . LEU A 1 291 ? 35.794 -16.472 -74.084 1.00 56.53 291 LEU A O 1
ATOM 2321 N N . SER A 1 292 ? 37.735 -17.312 -74.846 1.00 54.59 292 SER A N 1
ATOM 2322 C CA . SER A 1 292 ? 37.115 -18.316 -75.724 1.00 54.59 292 SER A CA 1
ATOM 2323 C C . SER A 1 292 ? 36.253 -19.304 -74.916 1.00 54.59 292 SER A C 1
ATOM 2325 O O . SER A 1 292 ? 36.555 -19.536 -73.740 1.00 54.59 292 SER A O 1
ATOM 2327 N N . PRO A 1 293 ? 35.201 -19.908 -75.512 1.00 48.16 293 PRO A N 1
ATOM 2328 C CA . PRO A 1 293 ? 34.254 -20.765 -74.798 1.00 48.16 293 PRO A CA 1
ATOM 2329 C C . PRO A 1 293 ? 34.983 -21.974 -74.192 1.00 48.16 293 PRO A C 1
ATOM 2331 O O . PRO A 1 293 ? 35.303 -22.927 -74.895 1.00 48.16 293 PRO A O 1
ATOM 2334 N N . GLY A 1 294 ? 35.305 -21.917 -72.898 1.00 55.50 294 GLY A N 1
ATOM 2335 C CA . GLY A 1 294 ? 36.061 -22.979 -72.226 1.00 55.50 294 GLY A CA 1
ATOM 2336 C C . GLY A 1 294 ? 36.801 -22.572 -70.952 1.00 55.50 294 GLY A C 1
ATOM 2337 O O . GLY A 1 294 ? 37.055 -23.436 -70.119 1.00 55.50 294 GLY A O 1
ATOM 2338 N N . TYR A 1 295 ? 37.091 -21.284 -70.739 1.00 50.81 295 TYR A N 1
ATOM 2339 C CA . TYR A 1 295 ? 37.781 -20.827 -69.527 1.00 50.81 295 TYR A CA 1
ATOM 2340 C C . TYR A 1 295 ? 36.829 -20.069 -68.594 1.00 50.81 295 TYR A C 1
ATOM 2342 O O . TYR A 1 295 ? 36.319 -19.005 -68.935 1.00 50.81 295 TYR A O 1
ATOM 2350 N N . LYS A 1 296 ? 36.583 -20.631 -67.403 1.00 48.97 296 LYS A N 1
ATOM 2351 C CA . LYS A 1 296 ? 35.922 -19.950 -66.281 1.00 48.97 296 LYS A CA 1
ATOM 2352 C C . LYS A 1 296 ? 36.998 -19.402 -65.348 1.00 48.97 296 LYS A C 1
ATOM 2354 O O . LYS A 1 296 ? 37.805 -20.174 -64.839 1.00 48.97 296 LYS A O 1
ATOM 2359 N N . ILE A 1 297 ? 36.987 -18.095 -65.102 1.00 51.84 297 ILE A N 1
ATOM 2360 C CA . ILE A 1 297 ? 37.732 -17.498 -63.991 1.00 51.84 297 ILE A CA 1
ATOM 2361 C C . ILE A 1 297 ? 36.890 -17.730 -62.734 1.00 51.84 297 ILE A C 1
ATOM 2363 O O . ILE A 1 297 ? 35.774 -17.223 -62.628 1.00 51.84 297 ILE A O 1
ATOM 2367 N N . CYS A 1 298 ? 37.394 -18.543 -61.808 1.00 45.69 298 CYS A N 1
ATOM 2368 C CA . CYS A 1 298 ? 36.815 -18.670 -60.477 1.00 45.69 298 CYS A CA 1
ATOM 2369 C C . CYS A 1 298 ? 37.391 -17.559 -59.597 1.00 45.69 298 CYS A C 1
ATOM 2371 O O . CYS A 1 298 ? 38.579 -17.594 -59.279 1.00 45.69 298 CYS A O 1
ATOM 2373 N N . PHE A 1 299 ? 36.560 -16.603 -59.189 1.00 43.94 299 PHE A N 1
ATOM 2374 C CA . PHE A 1 299 ? 36.877 -15.757 -58.042 1.00 43.94 299 PHE A CA 1
ATOM 2375 C C . PHE A 1 299 ? 36.613 -16.574 -56.771 1.00 43.94 299 PHE A C 1
ATOM 2377 O O . PHE A 1 299 ? 35.548 -17.183 -56.641 1.00 43.94 299 PHE A O 1
ATOM 2384 N N . LYS A 1 3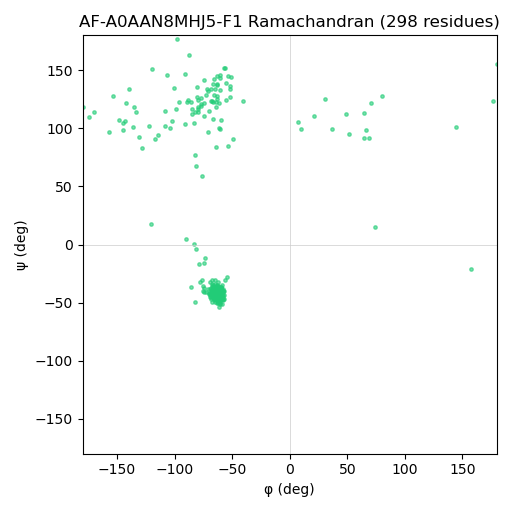00 ? 37.622 -16.662 -55.902 1.00 42.72 300 LYS A N 1
ATOM 2385 C CA . LYS A 1 300 ? 37.473 -17.129 -54.521 1.00 42.72 300 LYS A CA 1
ATOM 2386 C C . LYS A 1 300 ? 37.061 -15.959 -53.647 1.00 42.72 300 LYS A C 1
ATOM 2388 O O . LYS A 1 300 ? 37.590 -14.858 -53.909 1.00 42.72 300 LYS A O 1
#

Foldseek 3Di:
DDDDDDDDDDDDDDDDDDDDDDDDDDDDDDDDDDDDDDDDDDDDDDDDDDDDDDDDDDDDDDDDDDDDDDDDDDDDDDDDDDDDDPPPPDVVVVVVVVVVVVVVVVVVVVVVVVVVVVVCCVPVVVVVVVVVVVVVVVVVVVVVVVVVVVVVVVVVVPPVVVVVVVVVVVVVVVVVVVVVVVVVVVVVVVVVVVVVVVVVVVVVVVVVVVVVVVVVVVVVVVVVVVVVVVVVVVVVVVVVVVVVVVVVVVVVVCVVPDDDDDDDDDDPPVPPVVVVVVVVVVVVCVVVVVDDPPDDDDDD

Mean predicted aligned error: 23.05 Å

Secondary structure (DSSP, 8-state):
-PPP---------------------PPPP--------------PPP-------------------PPPPPPPPPPPPPPPPP--------HHHHHHHHHHHHHHHHHHHHHHHHHHHHHHHHHHHHHHHHHHHHHHHHHHHHHHHHHHHHHHHHHHH--HHHHHHHHHHHHHHHHHHHHHHHHHHHHHHHHHHHHHHHHHHHHHHHHHHHHHHHHHHHHHHHHHHHHHHHHHHHHHHHHHHHHHHHHHHHHHHHGGG-----------THHHHHHHHHHHHHHHHHHTT---TT------

Organism: NCBI:txid47235